Protein AF-A0AAN9TGF4-F1 (afdb_monomer_lite)

Sequence (269 aa):
MNACNSRTVMIACISPSDRDFMETLNTLMYANRARNIQNKVIVNQDKSSRTILMLRQEIQQLQMQLLEYKQVKLINKMKEEANKHHEQELKRNREIAQLRKESRRAENLIRSLETKNRVKDVVLKRKQEEVSALRKAARTSKMSSKAAGRPTELVKSVTALGASPKVAKQKWQLLEKNISDNTFNRQSIVSLERELVSSSGVVNSNVNSISTQLPILESQITEIKLNYDGTLLYAATGDKVKIIDLRNDNTVKIWRLSNRVDCVFNENS

Radius of gyration: 55.45 Å; chains: 1; bounding box: 102×52×177 Å

Structure (mmCIF, N/CA/C/O backbone):
data_AF-A0AAN9TGF4-F1
#
_entry.id   AF-A0AAN9TGF4-F1
#
loop_
_atom_site.group_PDB
_atom_site.id
_atom_site.type_symbol
_atom_site.label_atom_id
_atom_site.label_alt_id
_atom_site.label_comp_id
_atom_site.label_asym_id
_atom_site.label_entity_id
_atom_site.label_seq_id
_atom_site.pdbx_PDB_ins_code
_atom_site.Cartn_x
_atom_site.Cartn_y
_atom_site.Cartn_z
_atom_site.occupancy
_atom_site.B_iso_or_equiv
_atom_site.auth_seq_id
_atom_site.auth_comp_id
_atom_site.auth_asym_id
_atom_site.auth_atom_id
_atom_site.pdbx_PDB_model_num
ATOM 1 N N . MET A 1 1 ? 23.031 -10.946 -51.027 1.00 43.94 1 MET A N 1
ATOM 2 C CA . MET A 1 1 ? 24.273 -10.151 -50.918 1.00 43.94 1 MET A CA 1
ATOM 3 C C . MET A 1 1 ? 23.880 -8.758 -50.454 1.00 43.94 1 MET A C 1
ATOM 5 O O . MET A 1 1 ? 23.128 -8.098 -51.156 1.00 43.94 1 MET A O 1
ATOM 9 N N . ASN A 1 2 ? 24.266 -8.361 -49.241 1.00 52.16 2 ASN A N 1
ATOM 10 C CA . ASN A 1 2 ? 23.876 -7.069 -48.670 1.00 52.16 2 ASN A CA 1
ATOM 11 C C . ASN A 1 2 ? 24.694 -5.960 -49.348 1.00 52.16 2 ASN A C 1
ATOM 13 O O . ASN A 1 2 ? 25.905 -5.899 -49.155 1.00 52.16 2 ASN A O 1
ATOM 17 N N . ALA A 1 3 ? 24.052 -5.121 -50.163 1.00 59.59 3 ALA A N 1
ATOM 18 C CA . ALA A 1 3 ? 24.693 -3.942 -50.741 1.00 59.59 3 ALA A CA 1
ATOM 19 C C . ALA A 1 3 ? 25.130 -2.982 -49.618 1.00 59.59 3 ALA A C 1
ATOM 21 O O . ALA A 1 3 ? 24.390 -2.761 -48.657 1.00 59.59 3 ALA A O 1
ATOM 22 N N . CYS A 1 4 ? 26.344 -2.442 -49.721 1.00 74.12 4 CYS A N 1
ATOM 23 C CA . CYS A 1 4 ? 26.916 -1.534 -48.729 1.00 74.12 4 CYS A CA 1
ATOM 24 C C . CYS A 1 4 ? 26.177 -0.182 -48.742 1.00 74.12 4 CYS A C 1
ATOM 26 O O . CYS A 1 4 ? 25.820 0.326 -49.806 1.00 74.12 4 CYS A O 1
ATOM 28 N N . ASN A 1 5 ? 25.954 0.412 -47.564 1.00 86.12 5 ASN A N 1
ATOM 29 C CA . ASN A 1 5 ? 25.352 1.739 -47.439 1.00 86.12 5 ASN A CA 1
ATOM 30 C C . ASN A 1 5 ? 26.397 2.831 -47.716 1.00 86.12 5 ASN A C 1
ATOM 32 O O . ASN A 1 5 ? 26.921 3.460 -46.795 1.00 86.12 5 ASN A O 1
ATOM 36 N N . SER A 1 6 ? 26.739 3.017 -48.988 1.00 86.38 6 SER A N 1
ATOM 37 C CA . SER A 1 6 ? 27.750 3.982 -49.411 1.00 86.38 6 SER A CA 1
ATOM 38 C C . SER A 1 6 ? 27.420 4.605 -50.765 1.00 86.38 6 SER A C 1
ATOM 40 O O . SER A 1 6 ? 26.826 3.983 -51.648 1.00 86.38 6 SER A O 1
ATOM 42 N N . ARG A 1 7 ? 27.822 5.870 -50.931 1.00 89.50 7 ARG A N 1
ATOM 43 C CA . ARG A 1 7 ? 27.873 6.526 -52.241 1.00 89.50 7 ARG A CA 1
ATOM 44 C C . ARG A 1 7 ? 29.206 6.159 -52.882 1.00 89.50 7 ARG A C 1
ATOM 46 O O . ARG A 1 7 ? 30.252 6.479 -52.325 1.00 89.50 7 ARG A O 1
ATOM 53 N N . THR A 1 8 ? 29.166 5.471 -54.017 1.00 91.06 8 THR A N 1
ATOM 54 C CA . THR A 1 8 ? 30.366 4.969 -54.697 1.00 91.06 8 THR A CA 1
ATOM 55 C C . THR A 1 8 ? 30.550 5.683 -56.026 1.00 91.06 8 THR A C 1
ATOM 57 O O . THR A 1 8 ? 29.602 5.824 -56.793 1.00 91.06 8 THR A O 1
ATOM 60 N N . VAL A 1 9 ? 31.781 6.110 -56.295 1.00 93.62 9 VAL A N 1
ATOM 61 C CA . VAL A 1 9 ? 32.216 6.630 -57.592 1.00 93.62 9 VAL A CA 1
ATOM 62 C C . VAL A 1 9 ? 33.369 5.754 -58.057 1.00 93.62 9 VAL A C 1
ATOM 64 O O . VAL A 1 9 ? 34.296 5.499 -57.291 1.00 93.62 9 VAL A O 1
ATOM 67 N N . MET A 1 10 ? 33.300 5.280 -59.298 1.00 93.62 10 MET A N 1
ATOM 68 C CA . MET A 1 10 ? 34.388 4.556 -59.946 1.00 93.62 10 MET A CA 1
ATOM 69 C C . MET A 1 10 ? 34.967 5.441 -61.045 1.00 93.62 10 MET A C 1
ATOM 71 O O . MET A 1 10 ? 34.228 5.930 -61.898 1.00 93.62 10 MET A O 1
ATOM 75 N N . ILE A 1 11 ? 36.285 5.626 -61.029 1.00 94.56 11 ILE A N 1
ATOM 76 C CA . ILE A 1 11 ? 37.019 6.343 -62.070 1.00 94.56 11 ILE A CA 1
ATOM 77 C C . ILE A 1 11 ? 37.834 5.306 -62.836 1.00 94.56 11 ILE A C 1
ATOM 79 O O . ILE A 1 11 ? 38.624 4.575 -62.243 1.00 94.56 11 ILE A O 1
ATOM 83 N N . ALA A 1 12 ? 37.603 5.221 -64.142 1.00 95.25 12 ALA A N 1
ATOM 84 C CA . ALA A 1 12 ? 38.372 4.372 -65.038 1.00 95.25 12 ALA A CA 1
ATOM 85 C C . ALA A 1 12 ? 39.415 5.231 -65.757 1.00 95.25 12 ALA A C 1
ATOM 87 O O . ALA A 1 12 ? 39.056 6.159 -66.481 1.00 95.25 12 ALA A O 1
ATOM 88 N N . CYS A 1 13 ? 40.691 4.923 -65.553 1.00 94.75 13 CYS A N 1
ATOM 89 C CA . CYS A 1 13 ? 41.795 5.558 -66.266 1.00 94.75 13 CYS A CA 1
ATOM 90 C C . CYS A 1 13 ? 42.165 4.690 -67.470 1.00 94.75 13 CYS A C 1
ATOM 92 O O . CYS A 1 13 ? 42.329 3.482 -67.316 1.00 94.75 13 CYS A O 1
ATOM 94 N N . ILE A 1 14 ? 42.285 5.293 -68.652 1.00 96.50 14 ILE A N 1
ATOM 95 C CA . ILE A 1 14 ? 42.581 4.589 -69.906 1.00 96.50 14 ILE A CA 1
ATOM 96 C C . ILE A 1 14 ? 43.663 5.325 -70.699 1.00 96.50 14 ILE A C 1
ATOM 98 O O . ILE A 1 14 ? 43.807 6.542 -70.571 1.00 96.50 14 ILE A O 1
ATOM 102 N N . SER A 1 15 ? 44.408 4.582 -71.517 1.00 95.31 15 SER A N 1
ATOM 103 C CA . SER A 1 15 ? 45.416 5.121 -72.435 1.00 95.31 15 SER A CA 1
ATOM 104 C C . SER A 1 15 ? 44.795 5.329 -73.823 1.00 95.31 15 SER A C 1
ATOM 106 O O . SER A 1 15 ? 44.047 4.465 -74.279 1.00 95.31 15 SER A O 1
ATOM 108 N N . PRO A 1 16 ? 45.086 6.440 -74.523 1.00 93.56 16 PRO A N 1
ATOM 109 C CA . PRO A 1 16 ? 44.614 6.658 -75.890 1.00 93.56 16 PRO A CA 1
ATOM 110 C C . PRO A 1 16 ? 45.461 5.929 -76.952 1.00 93.56 16 PRO A C 1
ATOM 112 O O . PRO A 1 16 ? 45.194 6.083 -78.138 1.00 93.56 16 PRO A O 1
ATOM 115 N N . SER A 1 17 ? 46.504 5.190 -76.557 1.00 96.25 17 SER A N 1
ATOM 116 C CA . SER A 1 17 ? 47.439 4.546 -77.487 1.00 96.25 17 SER A CA 1
ATOM 117 C C . SER A 1 17 ? 46.903 3.219 -78.024 1.00 96.25 17 SER A C 1
ATOM 119 O O . SER A 1 17 ? 46.438 2.376 -77.259 1.00 96.25 17 SER A O 1
ATOM 121 N N . ASP A 1 18 ? 47.102 2.958 -79.317 1.00 95.12 18 ASP A N 1
ATOM 122 C CA . ASP A 1 18 ? 46.654 1.711 -79.963 1.00 95.12 18 ASP A CA 1
ATOM 123 C C . ASP A 1 18 ? 47.313 0.447 -79.389 1.00 95.12 18 ASP A C 1
ATOM 125 O O . ASP A 1 18 ? 46.738 -0.640 -79.422 1.00 95.12 18 ASP A O 1
ATOM 129 N N . ARG A 1 19 ? 48.518 0.582 -78.822 1.00 95.44 19 ARG A N 1
ATOM 130 C CA . ARG A 1 19 ? 49.233 -0.528 -78.172 1.00 95.44 19 ARG A CA 1
ATOM 131 C C . ARG A 1 19 ? 48.489 -1.063 -76.944 1.00 95.44 19 ARG A C 1
ATOM 133 O O . ARG A 1 19 ? 48.569 -2.257 -76.674 1.00 95.44 19 ARG A O 1
ATOM 140 N N . ASP A 1 20 ? 47.719 -0.205 -76.273 1.00 94.69 20 ASP A N 1
ATOM 141 C CA . ASP A 1 20 ? 46.999 -0.514 -75.031 1.00 94.69 20 ASP A CA 1
ATOM 142 C C . ASP A 1 20 ? 45.510 -0.811 -75.291 1.00 94.69 20 ASP A C 1
ATOM 144 O O . ASP A 1 20 ? 44.685 -0.821 -74.370 1.00 94.69 20 ASP A O 1
ATOM 148 N N . PHE A 1 21 ? 45.137 -1.037 -76.557 1.00 95.25 21 PHE A N 1
ATOM 149 C CA . PHE A 1 21 ? 43.748 -1.193 -76.990 1.00 95.25 21 PHE A CA 1
ATOM 150 C C . PHE A 1 21 ? 43.004 -2.290 -76.218 1.00 95.25 21 PHE A C 1
ATOM 152 O O . PHE A 1 21 ? 41.890 -2.076 -75.736 1.00 95.25 21 PHE A O 1
ATOM 159 N N . MET A 1 22 ? 43.625 -3.462 -76.055 1.00 95.88 22 MET A N 1
ATOM 160 C CA . MET A 1 22 ? 42.991 -4.603 -75.388 1.00 95.88 22 MET A CA 1
ATOM 161 C C . MET A 1 22 ? 42.757 -4.342 -73.889 1.00 95.88 22 MET A C 1
ATOM 163 O O . MET A 1 22 ? 41.690 -4.670 -73.366 1.00 95.88 22 MET A O 1
ATOM 167 N N . GLU A 1 23 ? 43.707 -3.713 -73.193 1.00 95.50 23 GLU A N 1
ATOM 168 C CA . GLU A 1 23 ? 43.565 -3.366 -71.771 1.00 95.50 23 GLU A CA 1
ATOM 169 C C . GLU A 1 23 ? 42.531 -2.257 -71.554 1.00 95.50 23 GLU A C 1
ATOM 171 O O . GLU A 1 23 ? 41.697 -2.335 -70.643 1.00 95.50 23 GLU A O 1
ATOM 176 N N . THR A 1 24 ? 42.528 -1.262 -72.441 1.00 97.06 24 THR A N 1
ATOM 177 C CA . THR A 1 24 ? 41.538 -0.182 -72.457 1.00 97.06 24 THR A CA 1
ATOM 178 C C . THR A 1 24 ? 40.128 -0.739 -72.657 1.00 97.06 24 THR A C 1
ATOM 180 O O . THR A 1 24 ? 39.214 -0.389 -71.905 1.00 97.06 24 THR A O 1
ATOM 183 N N . LEU A 1 25 ? 39.945 -1.678 -73.593 1.00 96.38 25 LEU A N 1
ATOM 184 C CA . LEU A 1 25 ? 38.666 -2.352 -73.821 1.00 96.38 25 LEU A CA 1
ATOM 185 C C . LEU A 1 25 ? 38.198 -3.121 -72.578 1.00 96.38 25 LEU A C 1
ATOM 187 O O . LEU A 1 25 ? 37.049 -2.980 -72.157 1.00 96.38 25 LEU A O 1
ATOM 191 N N . ASN A 1 26 ? 39.087 -3.893 -71.952 1.00 96.88 26 ASN A N 1
ATOM 192 C CA . ASN A 1 26 ? 38.764 -4.645 -70.739 1.00 96.88 26 ASN A CA 1
ATOM 193 C C . ASN A 1 26 ? 38.365 -3.720 -69.575 1.00 96.88 26 ASN A C 1
ATOM 195 O O . ASN A 1 26 ? 37.378 -3.985 -68.881 1.00 96.88 26 ASN A O 1
ATOM 199 N N . THR A 1 27 ? 39.073 -2.600 -69.408 1.00 97.25 27 THR A N 1
ATOM 200 C CA . THR A 1 27 ? 38.781 -1.582 -68.386 1.00 97.25 27 THR A CA 1
ATOM 201 C C . THR A 1 27 ? 37.413 -0.934 -68.612 1.00 97.25 27 THR A C 1
ATOM 203 O O . THR A 1 27 ? 36.624 -0.804 -67.671 1.00 97.25 27 THR A O 1
ATOM 206 N N . LEU A 1 28 ? 37.074 -0.595 -69.860 1.00 96.12 28 LEU A N 1
ATOM 207 C CA . LEU A 1 28 ? 35.763 -0.045 -70.220 1.00 96.12 28 LEU A CA 1
ATOM 208 C C . LEU A 1 28 ? 34.632 -1.059 -70.021 1.00 96.12 28 LEU A C 1
ATOM 210 O O . LEU A 1 28 ? 33.571 -0.707 -69.502 1.00 96.12 28 LEU A O 1
ATOM 214 N N . MET A 1 29 ? 34.858 -2.327 -70.373 1.00 96.06 29 MET A N 1
ATOM 215 C CA . MET A 1 29 ? 33.890 -3.402 -70.143 1.00 96.06 29 MET A CA 1
ATOM 216 C C . MET A 1 29 ? 33.612 -3.600 -68.653 1.00 96.06 29 MET A C 1
ATOM 218 O O . MET A 1 29 ? 32.457 -3.771 -68.254 1.00 96.06 29 MET A O 1
ATOM 222 N N . TYR A 1 30 ? 34.647 -3.527 -67.815 1.00 96.38 30 TYR A N 1
ATOM 223 C CA . TYR A 1 30 ? 34.489 -3.577 -66.367 1.00 96.38 30 TYR A CA 1
ATOM 224 C C . TYR A 1 30 ? 33.747 -2.345 -65.830 1.00 96.38 30 TYR A C 1
ATOM 226 O O . TYR A 1 30 ? 32.782 -2.500 -65.082 1.00 96.38 30 TYR A O 1
ATOM 234 N N . ALA A 1 31 ? 34.105 -1.136 -66.272 1.00 97.00 31 ALA A N 1
ATOM 235 C CA . ALA A 1 31 ? 33.404 0.093 -65.895 1.00 97.00 31 ALA A CA 1
ATOM 236 C C . ALA A 1 31 ? 31.914 0.060 -66.283 1.00 97.00 31 ALA A C 1
ATOM 238 O O . ALA A 1 31 ? 31.056 0.508 -65.521 1.00 97.00 31 ALA A O 1
ATOM 239 N N . ASN A 1 32 ? 31.585 -0.521 -67.439 1.00 95.12 32 ASN A N 1
ATOM 240 C CA . ASN A 1 32 ? 30.205 -0.680 -67.890 1.00 95.12 32 ASN A CA 1
ATOM 241 C C . ASN A 1 32 ? 29.418 -1.665 -67.007 1.00 95.12 32 ASN A C 1
ATOM 243 O O . ASN A 1 32 ? 28.275 -1.402 -66.643 1.00 95.12 32 ASN A O 1
ATOM 247 N N . ARG A 1 33 ? 30.043 -2.771 -66.580 1.00 95.00 33 ARG A N 1
ATOM 248 C CA . ARG A 1 33 ? 29.440 -3.685 -65.593 1.00 95.00 33 ARG A CA 1
ATOM 249 C C . ARG A 1 33 ? 29.250 -3.002 -64.238 1.00 95.00 33 ARG A C 1
ATOM 251 O O . ARG A 1 33 ? 28.181 -3.122 -63.647 1.00 95.00 33 ARG A O 1
ATOM 258 N N . ALA A 1 34 ? 30.254 -2.258 -63.777 1.00 93.50 34 ALA A N 1
ATOM 259 C CA . ALA A 1 34 ? 30.223 -1.551 -62.500 1.00 93.50 34 ALA A CA 1
ATOM 260 C C . ALA A 1 34 ? 29.154 -0.446 -62.456 1.00 93.50 34 ALA A C 1
ATOM 262 O O . ALA A 1 34 ? 28.535 -0.243 -61.416 1.00 93.50 34 ALA A O 1
ATOM 263 N N . ARG A 1 35 ? 28.863 0.211 -63.590 1.00 91.75 35 ARG A N 1
ATOM 264 C CA . ARG A 1 35 ? 27.761 1.184 -63.723 1.00 91.75 35 ARG A CA 1
ATOM 265 C C . ARG A 1 35 ? 26.397 0.595 -63.363 1.00 91.75 35 ARG A C 1
ATOM 267 O O . ARG A 1 35 ? 25.538 1.312 -62.860 1.00 91.75 35 ARG A O 1
ATOM 274 N N . ASN A 1 36 ? 26.199 -0.697 -63.613 1.00 91.44 36 ASN A N 1
ATOM 275 C CA . ASN A 1 36 ? 24.933 -1.375 -63.343 1.00 91.44 36 ASN A CA 1
ATOM 276 C C . ASN A 1 36 ? 24.795 -1.823 -61.878 1.00 91.44 36 ASN A C 1
ATOM 278 O O . ASN A 1 36 ? 23.753 -2.357 -61.498 1.00 91.44 36 ASN A O 1
ATOM 282 N N . ILE A 1 37 ? 25.816 -1.610 -61.041 1.00 91.38 37 ILE A N 1
ATOM 283 C CA . ILE A 1 37 ? 25.751 -1.914 -59.611 1.00 91.38 37 ILE A CA 1
ATOM 284 C C . ILE A 1 37 ? 24.948 -0.812 -58.909 1.00 91.38 37 ILE A C 1
ATOM 286 O O . ILE A 1 37 ? 25.368 0.341 -58.841 1.00 91.38 37 ILE A O 1
ATOM 290 N N . GLN A 1 38 ? 23.788 -1.175 -58.359 1.00 87.88 38 GLN A N 1
ATOM 291 C CA . GLN A 1 38 ? 22.911 -0.256 -57.633 1.00 87.88 38 GLN A CA 1
ATOM 292 C C . GLN A 1 38 ? 23.108 -0.390 -56.118 1.00 87.88 38 GLN A C 1
ATOM 294 O O . GLN A 1 38 ? 22.725 -1.394 -55.516 1.00 87.88 38 GLN A O 1
ATOM 299 N N . ASN A 1 39 ? 23.660 0.649 -55.486 1.00 88.00 39 ASN A N 1
ATOM 300 C CA . ASN A 1 39 ? 23.733 0.745 -54.027 1.00 88.00 39 ASN A CA 1
ATOM 301 C C . ASN A 1 39 ? 22.500 1.464 -53.470 1.00 88.00 39 ASN A C 1
ATOM 303 O O . ASN A 1 39 ? 22.148 2.560 -53.909 1.00 88.00 39 ASN A O 1
ATOM 307 N N . LYS A 1 40 ? 21.866 0.880 -52.447 1.00 86.56 40 LYS A N 1
ATOM 308 C CA . LYS A 1 40 ? 20.784 1.530 -51.699 1.00 86.56 40 LYS A CA 1
ATOM 309 C C . LYS A 1 40 ? 21.373 2.343 -50.548 1.00 86.56 40 LYS A C 1
ATOM 311 O O . LYS A 1 40 ? 21.664 1.796 -49.487 1.00 86.56 40 LYS A O 1
ATOM 316 N N . VAL A 1 41 ? 21.524 3.649 -50.757 1.00 82.69 41 VAL A N 1
ATOM 317 C CA . VAL A 1 41 ? 22.020 4.561 -49.719 1.00 82.69 41 VAL A CA 1
ATOM 318 C C . VAL A 1 41 ? 20.883 4.938 -48.772 1.00 82.69 41 VAL A C 1
ATOM 320 O O . VAL A 1 41 ? 19.848 5.448 -49.193 1.00 82.69 41 VAL A O 1
ATOM 323 N N . ILE A 1 42 ? 21.082 4.692 -47.484 1.00 84.06 42 ILE A N 1
ATOM 324 C CA . ILE A 1 42 ? 20.171 5.035 -46.392 1.00 84.06 42 ILE A CA 1
ATOM 325 C C . ILE A 1 42 ? 20.895 6.056 -45.509 1.00 84.06 42 ILE A C 1
ATOM 327 O O . ILE A 1 42 ? 22.087 5.921 -45.244 1.00 84.06 42 ILE A O 1
ATOM 331 N N . VAL A 1 43 ? 20.205 7.095 -45.037 1.00 82.19 43 VAL A N 1
ATOM 332 C CA . VAL A 1 43 ? 20.800 8.020 -44.060 1.00 82.19 43 VAL A CA 1
ATOM 333 C C . VAL A 1 43 ? 21.171 7.222 -42.811 1.00 82.19 43 VAL A C 1
ATOM 335 O O . VAL A 1 43 ? 20.310 6.564 -42.225 1.00 82.19 43 VAL A O 1
ATOM 338 N N . ASN A 1 44 ? 22.446 7.266 -42.416 1.00 78.06 44 ASN A N 1
ATOM 339 C CA . ASN A 1 44 ? 22.911 6.639 -41.184 1.00 78.06 44 ASN A CA 1
ATOM 340 C C . ASN A 1 44 ? 22.291 7.388 -40.004 1.00 78.06 44 ASN A C 1
ATOM 342 O O . ASN A 1 44 ? 22.808 8.404 -39.556 1.00 78.06 44 ASN A O 1
ATOM 346 N N . GLN A 1 45 ? 21.138 6.915 -39.542 1.00 70.38 45 GLN A N 1
ATOM 347 C CA . GLN A 1 45 ? 20.618 7.320 -38.250 1.00 70.38 45 GLN A CA 1
ATOM 348 C C . GLN A 1 45 ? 21.413 6.576 -37.187 1.00 70.38 45 GLN A C 1
ATOM 350 O O . GLN A 1 45 ? 21.487 5.342 -37.207 1.00 70.38 45 GLN A O 1
ATOM 355 N N . ASP A 1 46 ? 21.995 7.326 -36.259 1.00 78.88 46 ASP A N 1
ATOM 356 C CA . ASP A 1 46 ? 22.695 6.755 -35.123 1.00 78.88 46 ASP A CA 1
ATOM 357 C C . ASP A 1 46 ? 21.737 5.855 -34.342 1.00 78.88 46 ASP A C 1
ATOM 359 O O . ASP A 1 46 ? 20.750 6.305 -33.748 1.00 78.88 46 ASP A O 1
ATOM 363 N N . LYS A 1 47 ? 22.020 4.549 -34.349 1.00 73.38 47 LYS A N 1
ATOM 364 C CA . LYS A 1 47 ? 21.244 3.560 -33.589 1.00 73.38 47 LYS A CA 1
ATOM 365 C C . LYS A 1 47 ? 21.177 3.951 -32.111 1.00 73.38 47 LYS A C 1
ATOM 367 O O . LYS A 1 47 ? 20.138 3.770 -31.487 1.00 73.38 47 LYS A O 1
ATOM 372 N N . SER A 1 48 ? 22.251 4.547 -31.590 1.00 77.31 48 SER A N 1
ATOM 373 C CA . SER A 1 48 ? 22.316 5.118 -30.244 1.00 77.31 48 SER A CA 1
ATOM 374 C C . SER A 1 48 ? 21.249 6.190 -30.027 1.00 77.31 48 SER A C 1
ATOM 376 O O . SER A 1 48 ? 20.491 6.084 -29.070 1.00 77.31 48 SER A O 1
ATOM 378 N N . SER A 1 49 ? 21.110 7.163 -30.929 1.00 83.62 49 SER A N 1
ATOM 379 C CA . SER A 1 49 ? 20.114 8.238 -30.818 1.00 83.62 49 SER A CA 1
ATOM 380 C C . SER A 1 49 ? 18.679 7.709 -30.791 1.00 83.62 49 SER A C 1
ATOM 382 O O . SER A 1 49 ? 17.875 8.142 -29.964 1.00 83.62 49 SER A O 1
ATOM 384 N N . ARG A 1 50 ? 18.356 6.715 -31.629 1.00 85.81 50 ARG A N 1
ATOM 385 C CA . ARG A 1 50 ? 17.029 6.077 -31.615 1.00 85.81 50 ARG A CA 1
ATOM 386 C C . ARG A 1 50 ? 16.769 5.327 -30.307 1.00 85.81 50 ARG A C 1
ATOM 388 O O . ARG A 1 50 ? 15.696 5.477 -29.728 1.00 85.81 50 ARG A O 1
ATOM 395 N N . THR A 1 51 ? 17.740 4.549 -29.831 1.00 90.50 51 THR A N 1
ATOM 396 C CA . THR A 1 51 ? 17.628 3.821 -28.560 1.00 90.50 51 THR A CA 1
ATOM 397 C C . THR A 1 51 ? 17.480 4.780 -27.379 1.00 90.50 51 THR A C 1
ATOM 399 O O . THR A 1 51 ? 16.626 4.565 -26.526 1.00 90.50 51 THR A O 1
ATOM 402 N N . ILE A 1 52 ? 18.238 5.880 -27.356 1.00 91.94 52 ILE A N 1
ATOM 403 C CA . ILE A 1 52 ? 18.138 6.914 -26.315 1.00 91.94 52 ILE A CA 1
ATOM 404 C C . ILE A 1 52 ? 16.729 7.515 -26.274 1.00 91.94 52 ILE A C 1
ATOM 406 O O . ILE A 1 52 ? 16.187 7.711 -25.188 1.00 91.94 52 ILE A O 1
ATOM 410 N N . LEU A 1 53 ? 16.114 7.790 -27.428 1.00 93.50 53 LEU A N 1
ATOM 411 C CA . LEU A 1 53 ? 14.744 8.309 -27.477 1.00 93.50 53 LEU A CA 1
ATOM 412 C C . LEU A 1 53 ? 13.721 7.307 -26.932 1.00 93.50 53 LEU A C 1
ATOM 414 O O . LEU A 1 53 ? 12.869 7.704 -26.140 1.00 93.50 53 LEU A O 1
ATOM 418 N N . MET A 1 54 ? 13.827 6.025 -27.299 1.00 94.44 54 MET A N 1
ATOM 419 C CA . MET A 1 54 ? 12.931 4.990 -26.765 1.00 94.44 54 MET A CA 1
ATOM 420 C C . MET A 1 54 ? 13.068 4.857 -25.247 1.00 94.44 54 MET A C 1
ATOM 422 O O . MET A 1 54 ? 12.069 4.888 -24.537 1.00 94.44 54 MET A O 1
ATOM 426 N N . LEU A 1 55 ? 14.303 4.803 -24.742 1.00 96.69 55 LEU A N 1
ATOM 427 C CA . LEU A 1 55 ? 14.561 4.708 -23.305 1.00 96.69 55 LEU A CA 1
ATOM 428 C C . LEU A 1 55 ? 14.029 5.931 -22.548 1.00 96.69 55 LEU A C 1
ATOM 430 O O . LEU A 1 55 ? 13.463 5.793 -21.469 1.00 96.69 55 LEU A O 1
ATOM 434 N N . ARG A 1 56 ? 14.158 7.140 -23.110 1.00 96.62 56 ARG A N 1
ATOM 435 C CA . ARG A 1 56 ? 13.581 8.353 -22.507 1.00 96.62 56 ARG A CA 1
ATOM 436 C C . ARG A 1 56 ? 12.054 8.292 -22.434 1.00 96.62 56 ARG A C 1
ATOM 438 O O . ARG A 1 56 ? 11.493 8.690 -21.416 1.00 96.62 56 ARG A O 1
ATOM 445 N N . GLN A 1 57 ? 11.394 7.790 -23.478 1.00 97.56 57 GLN A N 1
ATOM 446 C CA . GLN A 1 57 ? 9.940 7.602 -23.479 1.00 97.56 57 GLN A CA 1
ATOM 447 C C . GLN A 1 57 ? 9.506 6.570 -22.436 1.00 97.56 57 GLN A C 1
ATOM 449 O O . GLN A 1 57 ? 8.557 6.813 -21.695 1.00 97.56 57 GLN A O 1
ATOM 454 N N . GLU A 1 58 ? 10.227 5.456 -22.332 1.00 97.75 58 GLU A N 1
ATOM 455 C CA . GLU A 1 58 ? 9.945 4.412 -21.347 1.00 97.75 58 GLU A CA 1
ATOM 456 C C . GLU A 1 58 ? 10.113 4.931 -19.912 1.00 97.75 58 GLU A C 1
ATOM 458 O O . GLU A 1 58 ? 9.223 4.751 -19.083 1.00 97.75 58 GLU A O 1
ATOM 463 N N . ILE A 1 59 ? 11.189 5.677 -19.631 1.00 98.31 59 ILE A N 1
ATOM 464 C CA . ILE A 1 59 ? 11.388 6.330 -18.327 1.00 98.31 59 ILE A CA 1
ATOM 465 C C . ILE A 1 59 ? 10.212 7.257 -17.999 1.00 98.31 59 ILE A C 1
ATOM 467 O O . ILE A 1 59 ? 9.700 7.219 -16.881 1.00 98.31 59 ILE A O 1
ATOM 471 N N . GLN A 1 60 ? 9.760 8.069 -18.957 1.00 98.00 60 GLN A N 1
ATOM 472 C CA . GLN A 1 60 ? 8.640 8.986 -18.742 1.00 98.00 60 GLN A CA 1
ATOM 473 C C . GLN A 1 60 ? 7.332 8.236 -18.444 1.00 98.00 60 GLN A C 1
ATOM 475 O O . GLN A 1 60 ? 6.594 8.614 -17.531 1.00 98.00 60 GLN A O 1
ATOM 480 N N . GLN A 1 61 ? 7.053 7.153 -19.174 1.00 98.12 61 GLN A N 1
ATOM 481 C CA . GLN A 1 61 ? 5.874 6.315 -18.943 1.00 98.12 61 GLN A CA 1
ATOM 482 C C . GLN A 1 61 ? 5.913 5.656 -17.561 1.00 98.12 61 GLN A C 1
ATOM 484 O O . GLN A 1 61 ? 4.931 5.723 -16.819 1.00 98.12 61 GLN A O 1
ATOM 489 N N . LEU A 1 62 ? 7.056 5.084 -17.180 1.00 98.19 62 LEU A N 1
ATOM 490 C CA . LEU A 1 62 ? 7.242 4.462 -15.869 1.00 98.19 62 LEU A CA 1
ATOM 491 C C . LEU A 1 62 ? 7.107 5.479 -14.730 1.00 98.19 62 LEU A C 1
ATOM 493 O O . LEU A 1 62 ? 6.489 5.187 -13.706 1.00 98.19 62 LEU A O 1
ATOM 497 N N . GLN A 1 63 ? 7.633 6.693 -14.903 1.00 97.81 63 GLN A N 1
ATOM 498 C CA . GLN A 1 63 ? 7.471 7.772 -13.927 1.00 97.81 63 GLN A CA 1
ATOM 499 C C . GLN A 1 63 ? 5.998 8.148 -13.731 1.00 97.81 63 GLN A C 1
ATOM 501 O O . GLN A 1 63 ? 5.560 8.312 -12.592 1.00 97.81 63 GLN A O 1
ATOM 506 N N . MET A 1 64 ? 5.222 8.233 -14.814 1.00 97.88 64 MET A N 1
ATOM 507 C CA . MET A 1 64 ? 3.790 8.531 -14.748 1.00 97.88 64 MET A CA 1
ATOM 508 C C . MET A 1 64 ? 3.007 7.424 -14.028 1.00 97.88 64 MET A C 1
ATOM 510 O O . MET A 1 64 ? 2.246 7.716 -13.107 1.00 97.88 64 MET A O 1
ATOM 514 N N . GLN A 1 65 ? 3.259 6.156 -14.367 1.00 97.25 65 GLN A N 1
ATOM 515 C CA . GLN A 1 65 ? 2.633 5.012 -13.692 1.00 97.25 65 GLN A CA 1
ATOM 516 C C . GLN A 1 65 ? 2.973 4.967 -12.196 1.00 97.25 65 GLN A C 1
ATOM 518 O O . GLN A 1 65 ? 2.113 4.685 -11.362 1.00 97.25 65 GLN A O 1
ATOM 523 N N . LEU A 1 66 ? 4.219 5.281 -11.827 1.00 97.88 66 LEU A N 1
ATOM 524 C CA . LEU A 1 66 ? 4.627 5.348 -10.424 1.00 97.88 66 LEU A CA 1
ATOM 525 C C . LEU A 1 66 ? 3.909 6.462 -9.659 1.00 97.88 66 LEU A C 1
ATOM 527 O O . LEU A 1 66 ? 3.584 6.271 -8.485 1.00 97.88 66 LEU A O 1
ATOM 531 N N . LEU A 1 67 ? 3.683 7.618 -10.285 1.00 97.38 67 LEU A N 1
ATOM 532 C CA . LEU A 1 67 ? 2.929 8.714 -9.675 1.00 97.38 67 LEU A CA 1
ATOM 533 C C . LEU A 1 67 ? 1.471 8.313 -9.439 1.00 97.38 67 LEU A C 1
ATOM 535 O O . LEU A 1 67 ? 0.982 8.455 -8.318 1.00 97.38 67 LEU A O 1
ATOM 539 N N . GLU A 1 68 ? 0.818 7.740 -10.448 1.00 96.69 68 GLU A N 1
ATOM 540 C CA . GLU A 1 68 ? -0.557 7.248 -10.346 1.00 96.69 68 GLU A CA 1
ATOM 541 C C . GLU A 1 68 ? -0.687 6.170 -9.262 1.00 96.69 68 GLU A C 1
ATOM 543 O O . GLU A 1 68 ? -1.521 6.277 -8.361 1.00 96.69 68 GLU A O 1
ATOM 548 N N . TYR A 1 69 ? 0.207 5.176 -9.262 1.00 96.31 69 TYR A N 1
ATOM 549 C CA . TYR A 1 69 ? 0.222 4.128 -8.243 1.00 96.31 69 TYR A CA 1
ATOM 550 C C . TYR A 1 69 ? 0.395 4.698 -6.830 1.00 96.31 69 TYR A C 1
ATOM 552 O O . TYR A 1 69 ? -0.311 4.291 -5.903 1.00 96.31 69 TYR A O 1
ATOM 560 N N . LYS A 1 70 ? 1.310 5.660 -6.640 1.00 96.69 70 LYS A N 1
ATOM 561 C CA . LYS A 1 70 ? 1.502 6.330 -5.343 1.00 96.69 70 LYS A CA 1
ATOM 562 C C . LYS A 1 70 ? 0.241 7.075 -4.906 1.00 96.69 70 LYS A C 1
ATOM 564 O O . LYS A 1 70 ? -0.127 6.979 -3.735 1.00 96.69 70 LYS A O 1
ATOM 569 N N . GLN A 1 71 ? -0.428 7.768 -5.825 1.00 96.12 71 GLN A N 1
ATOM 570 C CA . GLN A 1 71 ? -1.664 8.497 -5.546 1.00 96.12 71 GLN A CA 1
ATOM 571 C C . GLN A 1 71 ? -2.802 7.547 -5.14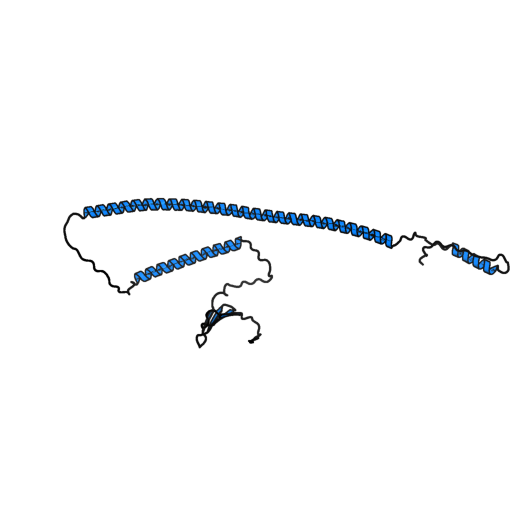8 1.00 96.12 71 GLN A C 1
ATOM 573 O O . GLN A 1 71 ? -3.408 7.725 -4.092 1.00 96.12 71 GLN A O 1
ATOM 578 N N . VAL A 1 72 ? -3.044 6.493 -5.932 1.00 96.44 72 VAL A N 1
ATOM 579 C CA . VAL A 1 72 ? -4.071 5.479 -5.639 1.00 96.44 72 VAL A CA 1
ATOM 580 C C . VAL A 1 72 ? -3.794 4.790 -4.304 1.00 96.44 72 VAL A C 1
ATOM 582 O O . VAL A 1 72 ? -4.696 4.624 -3.481 1.00 96.44 72 VAL A O 1
ATOM 585 N N . LYS A 1 73 ? -2.532 4.436 -4.036 1.00 96.75 73 LYS A N 1
ATOM 586 C CA . LYS A 1 73 ? -2.127 3.821 -2.768 1.00 96.75 73 LYS A CA 1
ATOM 587 C C . LYS A 1 73 ? -2.399 4.735 -1.573 1.00 96.75 73 LYS A C 1
ATOM 589 O O . LYS A 1 73 ? -2.834 4.242 -0.535 1.00 96.75 73 LYS A O 1
ATOM 594 N N . LEU A 1 74 ? -2.159 6.041 -1.704 1.00 96.75 74 LEU A N 1
ATOM 595 C CA . LEU A 1 74 ? -2.460 7.010 -0.651 1.00 96.75 74 LEU A CA 1
ATOM 596 C C . LEU A 1 74 ? -3.970 7.117 -0.402 1.00 96.75 74 LEU A C 1
ATOM 598 O O . LEU A 1 74 ? -4.399 7.016 0.744 1.00 96.75 74 LEU A O 1
ATOM 602 N N . ILE A 1 75 ? -4.772 7.242 -1.462 1.00 96.25 75 ILE A N 1
ATOM 603 C CA . ILE A 1 75 ? -6.238 7.321 -1.360 1.00 96.25 75 ILE A CA 1
ATOM 604 C C . ILE A 1 75 ? -6.805 6.075 -0.670 1.00 96.25 75 ILE A C 1
ATOM 606 O O . ILE A 1 75 ? -7.636 6.188 0.229 1.00 96.25 75 ILE A O 1
ATOM 610 N N . ASN A 1 76 ? -6.324 4.887 -1.040 1.00 97.12 76 ASN A N 1
ATOM 611 C CA . ASN A 1 76 ? -6.768 3.637 -0.426 1.00 97.12 76 ASN A CA 1
ATOM 612 C C . ASN A 1 76 ? -6.407 3.564 1.061 1.00 97.12 76 ASN A C 1
ATOM 614 O O . ASN A 1 76 ? -7.254 3.170 1.859 1.00 97.12 76 ASN A O 1
ATOM 618 N N . LYS A 1 77 ? -5.200 4.002 1.446 1.00 97.19 77 LYS A N 1
ATOM 619 C CA . LYS A 1 77 ? -4.808 4.090 2.861 1.00 97.19 77 LYS A CA 1
ATOM 620 C C . LYS A 1 77 ? -5.713 5.037 3.644 1.00 97.19 77 LYS A C 1
ATOM 622 O O . LYS A 1 77 ? -6.232 4.646 4.682 1.00 97.19 77 LYS A O 1
ATOM 627 N N . MET A 1 78 ? -5.961 6.237 3.119 1.00 96.62 78 MET A N 1
ATOM 628 C CA . MET A 1 78 ? -6.849 7.207 3.767 1.00 96.62 78 MET A CA 1
ATOM 629 C C . MET A 1 78 ? -8.274 6.662 3.912 1.00 96.62 78 MET A C 1
ATOM 631 O O . MET A 1 78 ? -8.896 6.822 4.958 1.00 96.62 78 MET A O 1
ATOM 635 N N . LYS A 1 79 ? -8.790 5.982 2.882 1.00 96.94 79 LYS A N 1
ATOM 636 C CA . LYS A 1 79 ? -10.114 5.354 2.920 1.00 96.94 79 LYS A CA 1
ATOM 637 C C . LYS A 1 79 ? -10.182 4.231 3.956 1.00 96.94 79 LYS A C 1
ATOM 639 O O . LYS A 1 79 ? -11.172 4.123 4.672 1.00 96.94 79 LYS A O 1
ATOM 644 N N . GLU A 1 80 ? -9.147 3.402 4.048 1.00 97.00 80 GLU A N 1
ATOM 645 C CA . GLU A 1 80 ? -9.078 2.324 5.034 1.00 97.00 80 GLU A CA 1
ATOM 646 C C . GLU A 1 80 ? -9.001 2.869 6.466 1.00 97.00 80 GLU A C 1
ATOM 648 O O . GLU A 1 80 ? -9.718 2.391 7.344 1.00 97.00 80 GLU A O 1
ATOM 653 N N . GLU A 1 81 ? -8.193 3.904 6.700 1.00 96.81 81 GLU A N 1
ATOM 654 C CA . GLU A 1 81 ? -8.109 4.590 7.993 1.00 96.81 81 GLU A CA 1
ATOM 655 C C . GLU A 1 81 ? -9.439 5.251 8.375 1.00 96.81 81 GLU A C 1
ATOM 657 O O . GLU A 1 81 ? -9.907 5.078 9.502 1.00 96.81 81 GLU A O 1
ATOM 662 N N . ALA A 1 82 ? -10.101 5.927 7.432 1.00 96.88 82 ALA A N 1
ATOM 663 C CA . ALA A 1 82 ? -11.419 6.519 7.648 1.00 96.88 82 ALA A CA 1
ATOM 664 C C . ALA A 1 82 ? -12.481 5.457 7.978 1.00 96.88 82 ALA A C 1
ATOM 666 O O . ALA A 1 82 ? -13.267 5.641 8.908 1.00 96.88 82 ALA A O 1
ATOM 667 N N . ASN A 1 83 ? -12.476 4.321 7.273 1.00 96.81 83 ASN A N 1
ATOM 668 C CA . ASN A 1 83 ? -13.387 3.209 7.542 1.00 96.81 83 ASN A CA 1
ATOM 669 C C . ASN A 1 83 ? -13.140 2.593 8.925 1.00 96.81 83 ASN A C 1
ATOM 671 O O . ASN A 1 83 ? -14.093 2.377 9.670 1.00 96.81 83 ASN A O 1
ATOM 675 N N . LYS A 1 84 ? -11.873 2.369 9.302 1.00 97.38 84 LYS A N 1
ATOM 676 C CA . LYS A 1 84 ? -11.507 1.880 10.643 1.00 97.38 84 LYS A CA 1
ATOM 677 C C . LYS A 1 84 ? -11.962 2.848 11.729 1.00 97.38 84 LYS A C 1
ATOM 679 O O . LYS A 1 84 ? -12.530 2.419 12.730 1.00 97.38 84 LYS A O 1
ATOM 684 N N . HIS A 1 85 ? -11.749 4.147 11.534 1.00 97.19 85 HIS A N 1
ATOM 685 C CA . HIS A 1 85 ? -12.203 5.163 12.478 1.00 97.19 85 HIS A CA 1
ATOM 686 C C . HIS A 1 85 ? -13.734 5.177 12.598 1.00 97.19 85 HIS A C 1
ATOM 688 O O . HIS A 1 85 ? -14.271 5.201 13.704 1.00 97.19 85 HIS A O 1
ATOM 694 N N . HIS A 1 86 ? -14.444 5.102 11.471 1.00 97.44 86 HIS A N 1
ATOM 695 C CA . HIS A 1 86 ? -15.903 5.045 11.448 1.00 97.44 86 HIS A CA 1
ATOM 696 C C . HIS A 1 86 ? -16.450 3.804 12.169 1.00 97.44 86 HIS A C 1
ATOM 698 O O . HIS A 1 86 ? -17.375 3.910 12.973 1.00 97.44 86 HIS A O 1
ATOM 704 N N . GLU A 1 87 ? -15.856 2.633 11.938 1.00 97.06 87 GLU A N 1
ATOM 705 C CA . GLU A 1 87 ? -16.243 1.391 12.608 1.00 97.06 87 GLU A CA 1
ATOM 706 C C . GLU A 1 87 ? -15.995 1.452 14.122 1.00 97.06 87 GLU A C 1
ATOM 708 O O . GLU A 1 87 ? -16.852 1.046 14.913 1.00 97.06 87 GLU A O 1
ATOM 713 N N . GLN A 1 88 ? -14.861 2.018 14.542 1.00 97.38 88 GLN A N 1
ATOM 714 C CA . GLN A 1 88 ? -14.567 2.239 15.958 1.00 97.38 88 GLN A CA 1
ATOM 715 C C . GLN A 1 88 ? -15.584 3.179 16.612 1.00 97.38 88 GLN A C 1
ATOM 717 O O . GLN A 1 88 ? -16.074 2.877 17.699 1.00 97.38 88 GLN A O 1
ATOM 722 N N . GLU A 1 89 ? -15.944 4.279 15.949 1.00 97.31 89 GLU A N 1
ATOM 723 C CA . GLU A 1 89 ? -16.971 5.206 16.432 1.00 97.31 89 GLU A CA 1
ATOM 724 C C . GLU A 1 89 ? -18.341 4.534 16.555 1.00 97.31 89 GLU A C 1
ATOM 726 O O . GLU A 1 89 ? -19.026 4.687 17.568 1.00 97.31 89 GLU A O 1
ATOM 731 N N . LEU A 1 90 ? -18.735 3.718 15.575 1.00 97.88 90 LEU A N 1
ATOM 732 C CA . LEU A 1 90 ? -19.969 2.937 15.658 1.00 97.88 90 LEU A CA 1
ATOM 733 C C . LEU A 1 90 ? -19.946 1.953 16.833 1.00 97.88 90 LEU A C 1
ATOM 735 O O . LEU A 1 90 ? -20.947 1.827 17.543 1.00 97.88 90 LEU A O 1
ATOM 739 N N . LYS A 1 91 ? -18.818 1.273 17.070 1.00 97.56 91 LYS A N 1
ATOM 740 C CA . LYS A 1 91 ? -18.660 0.347 18.199 1.00 97.56 91 LYS A CA 1
ATOM 741 C C . LYS A 1 91 ? -18.760 1.079 19.540 1.00 97.56 91 LYS A C 1
ATOM 743 O O . LYS A 1 91 ? -19.553 0.659 20.382 1.00 97.56 91 LYS A O 1
ATOM 748 N N . ARG A 1 92 ? -18.048 2.202 19.704 1.00 97.81 92 ARG A N 1
ATOM 749 C CA . ARG A 1 92 ? -18.138 3.053 20.906 1.00 97.81 92 ARG A CA 1
ATOM 750 C C . ARG A 1 92 ? -19.562 3.545 21.134 1.00 97.81 92 ARG A C 1
ATOM 752 O O . ARG A 1 92 ? -20.077 3.446 22.242 1.00 97.81 92 ARG A O 1
ATOM 759 N N . ASN A 1 93 ? -20.241 4.014 20.090 1.00 98.00 93 ASN A N 1
ATOM 760 C CA . ASN A 1 93 ? -21.618 4.495 20.208 1.00 98.00 93 ASN A CA 1
ATOM 761 C C . ASN A 1 93 ? -22.597 3.388 20.623 1.00 98.00 93 ASN A C 1
ATOM 763 O O . ASN A 1 93 ? -23.490 3.633 21.438 1.00 98.00 93 ASN A O 1
ATOM 767 N N . ARG A 1 94 ? -22.420 2.160 20.117 1.00 97.75 94 ARG A N 1
ATOM 768 C CA . ARG A 1 94 ? -23.208 0.993 20.553 1.00 97.75 94 ARG A CA 1
ATOM 769 C C . ARG A 1 94 ? -22.966 0.667 22.024 1.00 97.75 94 ARG A C 1
ATOM 771 O O . ARG A 1 94 ? -23.931 0.472 22.760 1.00 97.75 94 ARG A O 1
ATOM 778 N N . GLU A 1 95 ? -21.710 0.664 22.455 1.00 97.81 95 GLU A N 1
ATOM 779 C CA . GLU A 1 95 ? -21.332 0.422 23.850 1.00 97.81 95 GLU A CA 1
ATOM 780 C C . GLU A 1 95 ? -21.918 1.488 24.784 1.00 97.81 95 GLU A C 1
ATOM 782 O O . GLU A 1 95 ? -22.590 1.159 25.760 1.00 97.81 95 GLU A O 1
ATOM 787 N N . ILE A 1 96 ? -21.792 2.771 24.430 1.00 97.94 96 ILE A N 1
ATOM 788 C CA . ILE A 1 96 ? -22.400 3.883 25.174 1.00 97.94 96 ILE A CA 1
ATOM 789 C C . ILE A 1 96 ? -23.919 3.701 25.276 1.00 97.94 96 ILE A C 1
ATOM 791 O O . ILE A 1 96 ? -24.501 3.891 26.347 1.00 97.94 96 ILE A O 1
ATOM 795 N N . ALA A 1 97 ? -24.590 3.331 24.182 1.00 97.94 97 ALA A N 1
ATOM 796 C CA . ALA A 1 97 ? -26.032 3.103 24.189 1.00 97.94 97 ALA A CA 1
ATOM 797 C C . ALA A 1 97 ? -26.431 1.926 25.097 1.00 97.94 97 ALA A C 1
ATOM 799 O O . ALA A 1 97 ? -27.437 2.017 25.812 1.00 97.94 97 ALA A O 1
ATOM 800 N N . GLN A 1 98 ? -25.641 0.850 25.101 1.00 98.00 98 GLN A N 1
ATOM 801 C CA . GLN A 1 98 ? -25.856 -0.318 25.949 1.00 98.00 98 GLN A CA 1
ATOM 802 C C . GLN A 1 98 ? -25.650 0.011 27.431 1.00 98.00 98 GLN A C 1
ATOM 804 O O . GLN A 1 98 ? -26.566 -0.210 28.225 1.00 98.00 98 GLN A O 1
ATOM 809 N N . LEU A 1 99 ? -24.529 0.642 27.786 1.00 98.00 99 LEU A N 1
ATOM 810 C CA . LEU A 1 99 ? -24.239 1.078 29.155 1.00 98.00 99 LEU A CA 1
ATOM 811 C C . LEU A 1 99 ? -25.315 2.036 29.677 1.00 98.00 99 LEU A C 1
ATOM 813 O O . LEU A 1 99 ? -25.804 1.891 30.796 1.00 98.00 99 LEU A O 1
ATOM 817 N N . ARG A 1 100 ? -25.785 2.971 28.841 1.00 97.38 100 ARG A N 1
ATOM 818 C CA . ARG A 1 100 ? -26.914 3.850 29.193 1.00 97.38 100 ARG A CA 1
ATOM 819 C C . ARG A 1 100 ? -28.207 3.070 29.444 1.00 97.38 100 ARG A C 1
ATOM 821 O O . ARG A 1 100 ? -29.000 3.462 30.298 1.00 97.38 100 ARG A O 1
ATOM 828 N N . LYS A 1 101 ? -28.465 1.988 28.702 1.00 98.31 101 LYS A N 1
ATOM 829 C CA . LYS A 1 101 ? -29.649 1.134 28.896 1.00 98.31 101 LYS A CA 1
ATOM 830 C C . LYS A 1 101 ? -29.552 0.321 30.185 1.00 98.31 101 LYS A C 1
ATOM 832 O O . LYS A 1 101 ? -30.550 0.207 30.893 1.00 98.31 101 LYS A O 1
ATOM 837 N N . GLU A 1 102 ? -28.382 -0.229 30.481 1.00 97.50 102 GLU A N 1
ATOM 838 C CA . GLU A 1 102 ? -28.112 -0.987 31.705 1.00 97.50 102 GLU A CA 1
ATOM 839 C C . GLU A 1 102 ? -28.184 -0.096 32.943 1.00 97.50 102 GLU A C 1
ATOM 841 O O . GLU A 1 102 ? -28.891 -0.446 33.885 1.00 97.50 102 GLU A O 1
ATOM 846 N N . SER A 1 103 ? -27.589 1.100 32.888 1.00 98.00 103 SER A N 1
ATOM 847 C CA . SER A 1 103 ? -27.693 2.100 33.955 1.00 98.00 103 SER A CA 1
ATOM 848 C C . SER A 1 103 ? -29.156 2.419 34.291 1.00 98.00 103 SER A C 1
ATOM 850 O O . SER A 1 103 ? -29.578 2.268 35.436 1.00 98.00 103 SER A O 1
ATOM 852 N N . ARG A 1 104 ? -29.997 2.697 33.279 1.00 97.94 104 ARG A N 1
ATOM 853 C CA . ARG A 1 104 ? -31.444 2.918 33.487 1.00 97.94 104 ARG A CA 1
ATOM 854 C C . ARG A 1 104 ? -32.150 1.728 34.146 1.00 97.94 104 ARG A C 1
ATOM 856 O O . ARG A 1 104 ? -33.052 1.916 34.958 1.00 97.94 104 ARG A O 1
ATOM 863 N N . ARG A 1 105 ? -31.789 0.491 33.786 1.00 97.62 105 ARG A N 1
ATOM 864 C CA . ARG A 1 105 ? -32.373 -0.715 34.406 1.00 97.62 105 ARG A CA 1
ATOM 865 C C . ARG A 1 105 ? -31.960 -0.839 35.870 1.00 97.62 105 ARG A C 1
ATOM 867 O O . ARG A 1 105 ? -32.814 -1.142 36.699 1.00 97.62 105 ARG A O 1
ATOM 874 N N . ALA A 1 106 ? -30.687 -0.592 36.173 1.00 97.38 106 ALA A N 1
ATOM 875 C CA . ALA A 1 106 ? -30.164 -0.623 37.532 1.00 97.38 106 ALA A CA 1
ATOM 876 C C . ALA A 1 106 ? -30.828 0.451 38.407 1.00 97.38 106 ALA A C 1
ATOM 878 O O . ALA A 1 106 ? -31.331 0.128 39.479 1.00 97.38 106 ALA A O 1
ATOM 879 N N . GLU A 1 107 ? -30.939 1.688 37.918 1.00 97.38 107 GLU A N 1
ATOM 880 C CA . GLU A 1 107 ? -31.640 2.778 38.612 1.00 97.38 107 GLU A CA 1
ATOM 881 C C . GLU A 1 107 ? -33.103 2.425 38.916 1.00 97.38 107 GLU A C 1
ATOM 883 O O . GLU A 1 107 ? -33.577 2.604 40.041 1.00 97.38 107 GLU A O 1
ATOM 888 N N . ASN A 1 108 ? -33.823 1.865 37.939 1.00 98.00 108 ASN A N 1
ATOM 889 C CA . ASN A 1 108 ? -35.208 1.431 38.132 1.00 98.00 108 ASN A CA 1
ATOM 890 C C . ASN A 1 108 ? -35.324 0.299 39.165 1.00 98.00 108 ASN A C 1
ATOM 892 O O . ASN A 1 108 ? -36.264 0.282 39.966 1.00 98.00 108 ASN A O 1
ATOM 896 N N . LEU A 1 109 ? -34.371 -0.638 39.171 1.00 97.69 109 LEU A N 1
ATOM 897 C CA . LEU A 1 109 ? -34.326 -1.720 40.150 1.00 97.69 109 LEU A CA 1
ATOM 898 C C . LEU A 1 109 ? -34.059 -1.185 41.560 1.00 97.69 109 LEU A C 1
ATOM 900 O O . LEU A 1 109 ? -34.781 -1.556 42.486 1.00 97.69 109 LEU A O 1
ATOM 904 N N . ILE A 1 110 ? -33.084 -0.284 41.716 1.00 97.75 110 ILE A N 1
ATOM 905 C CA . ILE A 1 110 ? -32.774 0.378 42.991 1.00 97.75 110 ILE A CA 1
ATOM 906 C C . ILE A 1 110 ? -34.026 1.073 43.522 1.00 97.75 110 ILE A C 1
ATOM 908 O O . ILE A 1 110 ? -34.459 0.778 44.634 1.00 97.75 110 ILE A O 1
ATOM 912 N N . ARG A 1 111 ? -34.695 1.887 42.696 1.00 97.88 111 ARG A N 1
ATOM 913 C CA . ARG A 1 111 ? -35.932 2.579 43.087 1.00 97.88 111 ARG A CA 1
ATOM 914 C C . ARG A 1 111 ? -37.033 1.607 43.538 1.00 97.88 111 ARG A C 1
ATOM 916 O O . ARG A 1 111 ? -37.748 1.870 44.510 1.00 97.88 111 ARG A O 1
ATOM 923 N N . SER A 1 112 ? -37.176 0.469 42.853 1.00 97.50 112 SER A N 1
ATOM 924 C CA . SER A 1 112 ? -38.136 -0.578 43.231 1.00 97.50 112 SER A CA 1
ATOM 925 C C . SER A 1 112 ? -37.796 -1.207 44.588 1.00 97.50 112 SER A C 1
ATOM 927 O O . SER A 1 112 ? -38.678 -1.377 45.435 1.00 97.50 112 SER A O 1
ATOM 929 N N . LEU A 1 113 ? -36.521 -1.527 44.818 1.00 97.31 113 LEU A N 1
ATOM 930 C CA . LEU A 1 113 ? -36.041 -2.115 46.068 1.00 97.31 113 LEU A CA 1
ATOM 931 C C . LEU A 1 113 ? -36.149 -1.141 47.241 1.00 97.31 113 LEU A C 1
ATOM 933 O O . LEU A 1 113 ? -36.623 -1.533 48.304 1.00 97.31 113 LEU A O 1
ATOM 937 N N . GLU A 1 114 ? -35.795 0.126 47.044 1.00 96.56 114 GLU A N 1
ATOM 938 C CA . GLU A 1 114 ? -35.959 1.182 48.044 1.00 96.56 114 GLU A CA 1
ATOM 939 C C . GLU A 1 114 ? -37.421 1.330 48.462 1.00 96.56 114 GLU A C 1
ATOM 941 O O . GLU A 1 114 ? -37.723 1.400 49.651 1.00 96.56 114 GLU A O 1
ATOM 946 N N . THR A 1 115 ? -38.347 1.307 47.500 1.00 96.56 115 THR A N 1
ATOM 947 C CA . THR A 1 115 ? -39.787 1.367 47.787 1.00 96.56 115 THR A CA 1
ATOM 948 C C . THR A 1 115 ? -40.232 0.159 48.615 1.00 96.56 115 THR A C 1
ATOM 950 O O . THR A 1 115 ? -40.924 0.321 49.620 1.00 96.56 115 THR A O 1
ATOM 953 N N . LYS A 1 116 ? -39.792 -1.055 48.252 1.00 96.44 116 LYS A N 1
ATOM 954 C CA . LYS A 1 116 ? -40.081 -2.275 49.027 1.00 96.44 116 LYS A CA 1
ATOM 955 C C . LYS A 1 116 ? -39.494 -2.215 50.438 1.00 96.44 116 LYS A C 1
ATOM 957 O O . LYS A 1 116 ? -40.173 -2.619 51.379 1.00 96.44 116 LYS A O 1
ATOM 962 N N . ASN A 1 117 ? -38.268 -1.717 50.596 1.00 97.25 117 ASN A N 1
ATOM 963 C CA . ASN A 1 117 ? -37.641 -1.556 51.907 1.00 97.25 117 ASN A CA 1
ATOM 964 C C . ASN A 1 117 ? -38.379 -0.522 52.758 1.00 97.25 117 ASN A C 1
ATOM 966 O O . ASN A 1 117 ? -38.734 -0.841 53.884 1.00 97.25 117 ASN A O 1
ATOM 970 N N . ARG A 1 118 ? -38.755 0.636 52.200 1.00 96.75 118 ARG A N 1
ATOM 971 C CA . ARG A 1 118 ? -39.579 1.630 52.911 1.00 96.75 118 ARG A CA 1
ATOM 972 C C . ARG A 1 118 ? -40.885 1.030 53.426 1.00 96.75 118 ARG A C 1
ATOM 974 O O . ARG A 1 118 ? -41.258 1.257 54.573 1.00 96.75 118 ARG A O 1
ATOM 981 N N . VAL A 1 119 ? -41.578 0.240 52.602 1.00 96.31 119 VAL A N 1
ATOM 982 C CA . VAL A 1 119 ? -42.806 -0.454 53.027 1.00 96.31 119 VAL A CA 1
ATOM 983 C C . VAL A 1 119 ? -42.512 -1.442 54.158 1.00 96.31 119 VAL A C 1
ATOM 985 O O . VAL A 1 119 ? -43.239 -1.454 55.153 1.00 96.31 119 VAL A O 1
ATOM 988 N N . LYS A 1 120 ? -41.443 -2.242 54.042 1.00 96.12 120 LYS A N 1
ATOM 989 C CA . LYS A 1 120 ? -41.018 -3.170 55.103 1.00 96.12 120 LYS A CA 1
ATOM 990 C C . LYS A 1 120 ? -40.712 -2.441 56.410 1.00 96.12 120 LYS A C 1
ATOM 992 O O . LYS A 1 120 ? -41.189 -2.888 57.448 1.00 96.12 120 LYS A O 1
ATOM 997 N N . ASP A 1 121 ? -40.002 -1.319 56.363 1.00 96.06 121 ASP A N 1
ATOM 998 C CA . ASP A 1 121 ? -39.641 -0.529 57.544 1.00 96.06 121 ASP A CA 1
ATOM 999 C C . ASP A 1 121 ? -40.883 0.044 58.237 1.00 96.06 121 ASP A C 1
ATOM 1001 O O . ASP A 1 121 ? -41.009 -0.026 59.461 1.00 96.06 121 ASP A O 1
ATOM 1005 N N . VAL A 1 122 ? -41.854 0.543 57.461 1.00 96.56 122 VAL A N 1
ATOM 1006 C CA . VAL A 1 122 ? -43.137 1.032 57.994 1.00 96.56 122 VAL A CA 1
ATOM 1007 C C . VAL A 1 122 ? -43.927 -0.096 58.661 1.00 96.56 122 VAL A C 1
ATOM 1009 O O . VAL A 1 122 ? -44.451 0.087 59.761 1.00 96.56 122 VAL A O 1
ATOM 1012 N N . VAL A 1 123 ? -44.014 -1.268 58.026 1.00 95.88 123 VAL A N 1
ATOM 1013 C CA . VAL A 1 123 ? -44.709 -2.435 58.597 1.00 95.88 123 VAL A CA 1
ATOM 1014 C C . VAL A 1 123 ? -44.012 -2.914 59.866 1.00 95.88 123 VAL A C 1
ATOM 1016 O O . VAL A 1 123 ? -44.680 -3.153 60.872 1.00 95.88 123 VAL A O 1
ATOM 1019 N N . LEU A 1 124 ? -42.683 -3.019 59.846 1.00 96.00 124 LEU A N 1
ATOM 1020 C CA . LEU A 1 124 ? -41.889 -3.432 60.998 1.00 96.00 124 LEU A CA 1
ATOM 1021 C C . LEU A 1 124 ? -42.094 -2.473 62.173 1.00 96.00 124 LEU A C 1
ATOM 1023 O O . LEU A 1 124 ? -42.327 -2.929 63.290 1.00 96.00 124 LEU A O 1
ATOM 1027 N N . LYS A 1 125 ? -42.090 -1.159 61.919 1.00 96.25 125 LYS A N 1
ATOM 1028 C CA . LYS A 1 125 ? -42.354 -0.140 62.941 1.00 96.25 125 LYS A CA 1
ATOM 1029 C C . LYS A 1 125 ? -43.747 -0.297 63.556 1.00 96.25 125 LYS A C 1
ATOM 1031 O O . LYS A 1 125 ? -43.854 -0.372 64.777 1.00 96.25 125 LYS A O 1
ATOM 1036 N N . ARG A 1 126 ? -44.795 -0.450 62.735 1.00 95.31 126 ARG A N 1
ATOM 1037 C CA . ARG A 1 126 ? -46.168 -0.705 63.219 1.00 95.31 126 ARG A CA 1
ATOM 1038 C C . ARG A 1 126 ? -46.252 -1.981 64.060 1.00 95.31 126 ARG A C 1
ATOM 1040 O O . ARG A 1 126 ? -46.856 -1.977 65.127 1.00 95.31 126 ARG A O 1
ATOM 1047 N N . LYS A 1 127 ? -45.611 -3.069 63.619 1.00 94.56 127 LYS A N 1
ATOM 1048 C CA . LYS A 1 127 ? -45.563 -4.328 64.382 1.00 94.56 127 LYS A CA 1
ATOM 1049 C C . LYS A 1 127 ? -44.797 -4.190 65.692 1.00 94.56 127 LYS A C 1
ATOM 1051 O O . LYS A 1 127 ? -45.219 -4.750 66.701 1.00 94.56 127 LYS A O 1
ATOM 1056 N N . GLN A 1 128 ? -43.715 -3.421 65.707 1.00 92.94 128 GLN A N 1
ATOM 1057 C CA . GLN A 1 128 ? -42.967 -3.139 66.925 1.00 92.94 128 GLN A CA 1
ATOM 1058 C C . GLN A 1 128 ? -43.807 -2.326 67.922 1.00 92.94 128 GLN A C 1
ATOM 1060 O O . GLN A 1 128 ? -43.802 -2.635 69.115 1.00 92.94 128 GLN A O 1
ATOM 1065 N N . GLU A 1 129 ? -44.562 -1.336 67.440 1.00 94.19 129 GLU A N 1
ATOM 1066 C CA . GLU A 1 129 ? -45.507 -0.550 68.239 1.00 94.19 129 GLU A CA 1
ATOM 1067 C C . GLU A 1 129 ? -46.619 -1.442 68.824 1.00 94.19 129 GLU A C 1
ATOM 1069 O O . GLU A 1 129 ? -46.804 -1.434 70.043 1.00 94.19 129 GLU A O 1
ATOM 1074 N N . GLU A 1 130 ? -47.263 -2.297 68.017 1.00 91.88 130 GLU A N 1
ATOM 1075 C CA . GLU A 1 130 ? -48.257 -3.289 68.477 1.00 91.88 130 GLU A CA 1
ATOM 1076 C C . GLU A 1 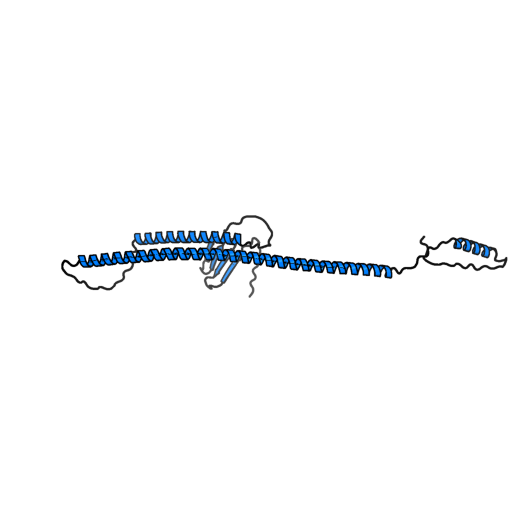130 ? -47.693 -4.205 69.577 1.00 91.88 130 GLU A C 1
ATOM 1078 O O . GLU A 1 130 ? -48.280 -4.339 70.653 1.00 91.88 130 GLU A O 1
ATOM 1083 N N . VAL A 1 131 ? -46.524 -4.817 69.344 1.00 92.44 131 VAL A N 1
ATOM 1084 C CA . VAL A 1 131 ? -45.877 -5.711 70.320 1.00 92.44 131 VAL A CA 1
ATOM 1085 C C . VAL A 1 131 ? -45.527 -4.961 71.603 1.00 92.44 131 VAL A C 1
ATOM 1087 O O . VAL A 1 131 ? -45.698 -5.495 72.702 1.00 92.44 131 VAL A O 1
ATOM 1090 N N . SER A 1 132 ? -45.042 -3.723 71.496 1.00 91.50 132 SER A N 1
ATOM 1091 C CA . SER A 1 132 ? -44.728 -2.894 72.660 1.00 91.50 132 SER A CA 1
ATOM 1092 C C . SER A 1 132 ? -45.980 -2.555 73.480 1.00 91.50 132 SER A C 1
ATOM 1094 O O . SER A 1 132 ? -45.943 -2.657 74.710 1.00 91.50 132 SER A O 1
ATOM 1096 N N . ALA A 1 133 ? -47.101 -2.250 72.817 1.00 91.00 133 ALA A N 1
ATOM 1097 C CA . ALA A 1 133 ? -48.386 -1.976 73.450 1.00 91.00 133 ALA A CA 1
ATOM 1098 C C . ALA A 1 133 ? -48.934 -3.222 74.157 1.00 91.00 133 ALA A C 1
ATOM 1100 O O . ALA A 1 133 ? -49.292 -3.145 75.332 1.00 91.00 133 ALA A O 1
ATOM 1101 N N . LEU A 1 134 ? -48.897 -4.388 73.499 1.00 88.81 134 LEU A N 1
ATOM 1102 C CA . LEU A 1 134 ? -49.291 -5.670 74.093 1.00 88.81 134 LEU A CA 1
ATOM 1103 C C . LEU A 1 134 ? -48.422 -6.033 75.303 1.00 88.81 134 LEU A C 1
ATOM 1105 O O . LEU A 1 134 ? -48.942 -6.453 76.334 1.00 88.81 134 LEU A O 1
ATOM 1109 N N . ARG A 1 135 ? -47.100 -5.823 75.235 1.00 87.25 135 ARG A N 1
ATOM 1110 C CA . ARG A 1 135 ? -46.201 -6.019 76.387 1.00 87.25 135 ARG A CA 1
ATOM 1111 C C . ARG A 1 135 ? -46.523 -5.063 77.535 1.00 87.25 135 ARG A C 1
ATOM 1113 O O . ARG A 1 135 ? -46.474 -5.479 78.692 1.00 87.25 135 ARG A O 1
ATOM 1120 N N . LYS A 1 136 ? -46.843 -3.798 77.241 1.00 87.75 136 LYS A N 1
ATOM 1121 C CA . LYS A 1 136 ? -47.233 -2.805 78.253 1.00 87.75 136 LYS A CA 1
ATOM 1122 C C . LYS A 1 136 ? -48.556 -3.195 78.914 1.00 87.75 136 LYS A C 1
ATOM 1124 O O . LYS A 1 136 ? -48.592 -3.243 80.141 1.00 87.75 136 LYS A O 1
ATOM 1129 N N . ALA A 1 137 ? -49.566 -3.569 78.125 1.00 81.06 137 ALA A N 1
ATOM 1130 C CA . ALA A 1 137 ? -50.860 -4.068 78.594 1.00 81.06 137 ALA A CA 1
ATOM 1131 C C . ALA A 1 137 ? -50.716 -5.351 79.429 1.00 81.06 137 ALA A C 1
ATOM 1133 O O . ALA A 1 137 ? -51.288 -5.452 80.508 1.00 81.06 137 ALA A O 1
ATOM 1134 N N . ALA A 1 138 ? -49.869 -6.295 79.008 1.00 78.56 138 ALA A N 1
ATOM 1135 C CA . ALA A 1 138 ? -49.581 -7.504 79.777 1.00 78.56 138 ALA A CA 1
ATOM 1136 C C . ALA A 1 138 ? -48.922 -7.188 81.134 1.00 78.56 138 ALA A C 1
ATOM 1138 O O . ALA A 1 138 ? -49.296 -7.786 82.143 1.00 78.56 138 ALA A O 1
ATOM 1139 N N . ARG A 1 139 ? -47.991 -6.220 81.195 1.00 72.06 139 ARG A N 1
ATOM 1140 C CA . ARG A 1 139 ? -47.405 -5.747 82.467 1.00 72.06 139 ARG A CA 1
ATOM 1141 C C . ARG A 1 139 ? -48.432 -5.065 83.370 1.00 72.06 139 ARG A C 1
ATOM 1143 O O . ARG A 1 139 ? -48.378 -5.267 84.575 1.00 72.06 139 ARG A O 1
ATOM 1150 N N . THR A 1 140 ? -49.360 -4.291 82.807 1.00 63.62 140 THR A N 1
ATOM 1151 C CA . THR A 1 140 ? -50.431 -3.646 83.591 1.00 63.62 140 THR A CA 1
ATOM 1152 C C . THR A 1 140 ? -51.475 -4.663 84.062 1.00 63.62 140 THR A C 1
ATOM 1154 O O . THR A 1 140 ? -51.928 -4.571 85.194 1.00 63.62 140 THR A O 1
ATOM 1157 N N . SER A 1 141 ? -51.775 -5.692 83.259 1.00 58.56 141 SER A N 1
ATOM 1158 C CA . SER A 1 141 ? -52.695 -6.784 83.625 1.00 58.56 141 SER A CA 1
ATOM 1159 C C . SER A 1 141 ? -52.142 -7.734 84.696 1.00 58.56 141 SER A C 1
ATOM 1161 O O . SER A 1 141 ? -52.908 -8.354 85.422 1.00 58.56 141 SER A O 1
ATOM 1163 N N . LYS A 1 142 ? -50.811 -7.839 84.826 1.00 51.75 142 LYS A N 1
ATOM 1164 C CA . LYS A 1 142 ? -50.143 -8.666 85.846 1.00 51.75 142 LYS A CA 1
ATOM 1165 C C . LYS A 1 142 ? -49.908 -7.946 87.176 1.00 51.75 142 LYS A C 1
ATOM 1167 O O . LYS A 1 142 ? -49.338 -8.542 88.084 1.00 51.75 142 LYS A O 1
ATOM 1172 N N . MET A 1 143 ? -50.367 -6.705 87.339 1.00 49.81 143 MET A N 1
ATOM 1173 C CA . MET A 1 143 ? -50.391 -6.052 88.650 1.00 49.81 143 MET A CA 1
ATOM 1174 C C . MET A 1 143 ? -51.746 -6.242 89.331 1.00 49.81 143 MET A C 1
ATOM 1176 O O . MET A 1 143 ? -52.495 -5.298 89.546 1.00 49.81 143 MET A O 1
ATOM 1180 N N . SER A 1 144 ? -52.042 -7.490 89.684 1.00 51.09 144 SER A N 1
ATOM 1181 C CA . SER A 1 144 ? -52.916 -7.821 90.809 1.00 51.09 144 SER A CA 1
ATOM 1182 C C . SER A 1 144 ? -52.634 -9.258 91.238 1.00 51.09 144 SER A C 1
ATOM 1184 O O . SER A 1 144 ? -53.254 -10.191 90.746 1.00 51.09 144 SER A O 1
ATOM 1186 N N . SER A 1 145 ? -51.610 -9.412 92.084 1.00 43.25 145 SER A N 1
ATOM 1187 C CA . SER A 1 145 ? -51.531 -10.341 93.224 1.00 43.25 145 SER A CA 1
ATOM 1188 C C . SER A 1 145 ? -50.078 -10.735 93.512 1.00 43.25 145 SER A C 1
ATOM 1190 O O . SER A 1 145 ? -49.462 -11.465 92.746 1.00 43.25 145 SER A O 1
ATOM 1192 N N . LYS A 1 146 ? -49.590 -10.270 94.667 1.00 43.34 146 LYS A N 1
ATOM 1193 C CA . LYS A 1 146 ? -48.709 -10.974 95.614 1.00 43.34 146 LYS A CA 1
ATOM 1194 C C . LYS A 1 146 ? -47.420 -11.662 95.109 1.00 43.34 146 LYS A C 1
ATOM 1196 O O . LYS A 1 146 ? -47.444 -12.689 94.452 1.00 43.34 146 LYS A O 1
ATOM 1201 N N . ALA A 1 147 ? -46.343 -11.198 95.745 1.00 37.28 147 ALA A N 1
ATOM 1202 C CA . ALA A 1 147 ? -45.410 -12.002 96.539 1.00 37.28 147 ALA A CA 1
ATOM 1203 C C . ALA A 1 147 ? -44.168 -12.624 95.875 1.00 37.28 147 ALA A C 1
ATOM 1205 O O . ALA A 1 147 ? -44.233 -13.388 94.925 1.00 37.28 147 ALA A O 1
ATOM 1206 N N . ALA A 1 148 ? -43.069 -12.360 96.591 1.00 40.72 148 ALA A N 1
ATOM 1207 C CA . ALA A 1 148 ? -41.911 -13.209 96.834 1.00 40.72 148 ALA A CA 1
ATOM 1208 C C . ALA A 1 148 ? -40.898 -13.435 95.703 1.00 40.72 148 ALA A C 1
ATOM 1210 O O . ALA A 1 148 ? -41.191 -13.962 94.639 1.00 40.72 148 ALA A O 1
ATOM 1211 N N . GLY A 1 149 ? -39.637 -13.181 96.061 1.00 37.53 149 GLY A N 1
ATOM 1212 C CA . GLY A 1 149 ? -38.561 -14.084 95.672 1.00 37.53 149 GLY A CA 1
ATOM 1213 C C . GLY A 1 149 ? -37.535 -13.505 94.715 1.00 37.53 149 GLY A C 1
ATOM 1214 O O . GLY A 1 149 ? -37.584 -13.721 93.511 1.00 37.53 149 GLY A O 1
ATOM 1215 N N . ARG A 1 150 ? -36.526 -12.861 95.298 1.00 43.78 150 ARG A N 1
ATOM 1216 C CA . ARG A 1 150 ? -35.153 -12.854 94.782 1.00 43.78 150 ARG A CA 1
ATOM 1217 C C . ARG A 1 150 ? -34.654 -14.310 94.689 1.00 43.78 150 ARG A C 1
ATOM 1219 O O . ARG A 1 150 ? -34.876 -15.064 95.634 1.00 43.78 150 ARG A O 1
ATOM 1226 N N . PRO A 1 151 ? -33.974 -14.695 93.601 1.00 43.31 151 PRO A N 1
ATOM 1227 C CA . PRO A 1 151 ? -32.600 -15.192 93.758 1.00 43.31 151 PRO A CA 1
ATOM 1228 C C . PRO A 1 151 ? -31.681 -14.522 92.719 1.00 43.31 151 PRO A C 1
ATOM 1230 O O . PRO A 1 151 ? -31.981 -14.486 91.532 1.00 43.31 151 PRO A O 1
ATOM 1233 N N . THR A 1 152 ? -30.711 -13.717 93.157 1.00 36.25 152 THR A N 1
ATOM 1234 C CA . THR A 1 152 ? -29.282 -14.089 93.258 1.00 36.25 152 THR A CA 1
ATOM 1235 C C . THR A 1 152 ? -28.651 -14.457 91.920 1.00 36.25 152 THR A C 1
ATOM 1237 O O . THR A 1 152 ? -28.922 -15.506 91.343 1.00 36.25 152 THR A O 1
ATOM 1240 N N . GLU A 1 153 ? -27.753 -13.573 91.486 1.00 36.84 153 GLU A N 1
ATOM 1241 C CA . GLU A 1 153 ? -26.673 -13.880 90.560 1.00 36.84 153 GLU A CA 1
ATOM 1242 C C . GLU A 1 153 ? -25.956 -15.173 90.958 1.00 36.84 153 GLU A C 1
ATOM 1244 O O . GLU A 1 153 ? -25.627 -15.373 92.127 1.00 36.84 153 GLU A O 1
ATOM 1249 N N . LEU A 1 154 ? -25.625 -15.996 89.966 1.00 36.81 154 LEU A N 1
ATOM 1250 C CA . LEU A 1 154 ? -24.427 -16.820 90.016 1.00 36.81 154 LEU A CA 1
ATOM 1251 C C . LEU A 1 154 ? -23.832 -16.890 88.613 1.00 36.81 154 LEU A C 1
ATOM 125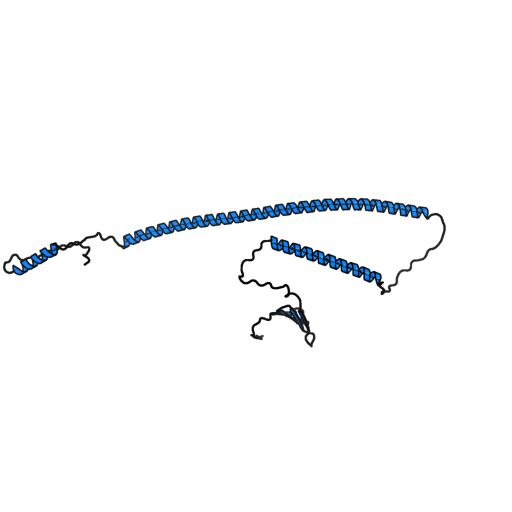3 O O . LEU A 1 154 ? -24.390 -17.438 87.664 1.00 36.81 154 LEU A O 1
ATOM 1257 N N . VAL A 1 155 ? -22.699 -16.215 88.511 1.00 39.50 155 VAL A N 1
ATOM 1258 C CA . VAL A 1 155 ? -21.827 -16.099 87.356 1.00 39.50 155 VAL A CA 1
ATOM 1259 C C . VAL A 1 155 ? -20.965 -17.365 87.253 1.00 39.50 155 VAL A C 1
ATOM 1261 O O . VAL A 1 155 ? -20.333 -17.751 88.227 1.00 39.50 155 VAL A O 1
ATOM 1264 N N . LYS A 1 156 ? -20.895 -17.914 86.028 1.00 40.59 156 LYS A N 1
ATOM 1265 C CA . LYS A 1 156 ? -19.843 -18.767 85.421 1.00 40.59 156 LYS A CA 1
ATOM 1266 C C . LYS A 1 156 ? -19.506 -20.126 86.063 1.00 40.59 156 LYS A C 1
ATOM 1268 O O . LYS A 1 156 ? -18.865 -20.183 87.102 1.00 40.59 156 LYS A O 1
ATOM 1273 N N . SER A 1 157 ? -19.612 -21.183 85.252 1.00 32.62 157 SER A N 1
ATOM 1274 C CA . SER A 1 157 ? -18.415 -21.926 84.822 1.00 32.62 157 SER A CA 1
ATOM 1275 C C . SER A 1 157 ? -18.662 -22.739 83.545 1.00 32.62 157 SER A C 1
ATOM 1277 O O . SER A 1 157 ? -19.756 -23.206 83.241 1.00 32.62 157 SER A O 1
ATOM 1279 N N . VAL A 1 158 ? -17.600 -22.804 82.754 1.00 46.31 158 VAL A N 1
ATOM 1280 C CA . VAL A 1 158 ? -17.452 -23.452 81.457 1.00 46.31 158 VAL A CA 1
ATOM 1281 C C . VAL A 1 158 ? -17.459 -24.970 81.628 1.00 46.31 158 VAL A C 1
ATOM 1283 O O . VAL A 1 158 ? -16.637 -25.491 82.371 1.00 46.31 158 VAL A O 1
ATOM 1286 N N . THR A 1 159 ? -18.292 -25.684 80.869 1.00 36.28 159 THR A N 1
ATOM 1287 C CA . THR A 1 159 ? -17.979 -27.048 80.415 1.00 36.28 159 THR A CA 1
ATOM 1288 C C . THR A 1 159 ? -18.414 -27.207 78.961 1.00 36.28 159 THR A C 1
ATOM 1290 O O . THR A 1 159 ? -19.561 -26.981 78.582 1.00 36.28 159 THR A O 1
ATOM 1293 N N . ALA A 1 160 ? -17.428 -27.508 78.124 1.00 45.09 160 ALA A N 1
ATOM 1294 C CA . ALA A 1 160 ? -17.605 -27.892 76.740 1.00 45.09 160 ALA A CA 1
ATOM 1295 C C . ALA A 1 160 ? -18.156 -29.326 76.642 1.00 45.09 160 ALA A C 1
ATOM 1297 O O . ALA A 1 160 ? -17.995 -30.115 77.568 1.00 45.09 160 ALA A O 1
ATOM 1298 N N . LEU A 1 161 ? -18.667 -29.640 75.444 1.00 44.62 161 LEU A N 1
ATOM 1299 C CA . LEU A 1 161 ? -18.983 -30.964 74.881 1.00 44.62 161 LEU A CA 1
ATOM 1300 C C . LEU A 1 161 ? -20.432 -31.438 75.054 1.00 44.62 161 LEU A C 1
ATOM 1302 O O . LEU A 1 161 ? -20.851 -31.946 76.085 1.00 44.62 161 LEU A O 1
ATOM 1306 N N . GLY A 1 162 ? -21.181 -31.321 73.954 1.00 38.72 162 GLY A N 1
ATOM 1307 C CA . GLY A 1 162 ? -22.502 -31.924 73.805 1.00 38.72 162 GLY A CA 1
ATOM 1308 C C . GLY A 1 162 ? -23.348 -31.245 72.735 1.00 38.72 162 GLY A C 1
ATOM 1309 O O . GLY A 1 162 ? -24.473 -30.836 73.011 1.00 38.72 162 GLY A O 1
ATOM 1310 N N . ALA A 1 163 ? -22.824 -31.061 71.516 1.00 54.22 163 ALA A N 1
ATOM 1311 C CA . ALA A 1 163 ? -23.661 -30.601 70.411 1.00 54.22 163 ALA A CA 1
ATOM 1312 C C . ALA A 1 163 ? -24.754 -31.652 70.161 1.00 54.22 163 ALA A C 1
ATOM 1314 O O . ALA A 1 163 ? -24.471 -32.747 69.680 1.00 54.22 163 ALA A O 1
ATOM 1315 N N . SER A 1 164 ? -26.000 -31.327 70.521 1.00 60.69 164 SER A N 1
ATOM 1316 C CA . SER A 1 164 ? -27.150 -32.204 70.293 1.00 60.69 164 SER A CA 1
ATOM 1317 C C . SER A 1 164 ? -27.181 -32.640 68.818 1.00 60.69 164 SER A C 1
ATOM 1319 O O . SER A 1 164 ? -27.107 -31.768 67.941 1.00 60.69 164 SER A O 1
ATOM 1321 N N . PRO A 1 165 ? -27.334 -33.944 68.510 1.00 60.56 165 PRO A N 1
ATOM 1322 C CA . PRO A 1 165 ? -27.330 -34.465 67.139 1.00 60.56 165 PRO A CA 1
ATOM 1323 C C . PRO A 1 165 ? -28.293 -33.731 66.194 1.00 60.56 165 PRO A C 1
ATOM 1325 O O . PRO A 1 165 ? -28.030 -33.603 65.001 1.00 60.56 165 PRO A O 1
ATOM 1328 N N . LYS A 1 166 ? -29.388 -33.174 66.731 1.00 65.25 166 LYS A N 1
ATOM 1329 C CA . LYS A 1 166 ? -30.353 -32.362 65.975 1.00 65.25 166 LYS A CA 1
ATOM 1330 C C . LYS A 1 166 ? -29.777 -31.021 65.509 1.00 65.25 166 LYS A C 1
ATOM 1332 O O . LYS A 1 166 ? -30.030 -30.621 64.377 1.00 65.25 166 LYS A O 1
ATOM 1337 N N . VAL A 1 167 ? -28.985 -30.351 66.345 1.00 69.12 167 VAL A N 1
ATOM 1338 C CA . VAL A 1 167 ? -28.361 -29.056 66.020 1.00 69.12 167 VAL A CA 1
ATOM 1339 C C . VAL A 1 167 ? -27.223 -29.249 65.020 1.00 69.12 167 VAL A C 1
ATOM 1341 O O . VAL A 1 167 ? -27.088 -28.461 64.088 1.00 69.12 167 VAL A O 1
ATOM 1344 N N . ALA A 1 168 ? -26.445 -30.326 65.162 1.00 67.75 168 ALA A N 1
ATOM 1345 C CA . ALA A 1 168 ? -25.437 -30.704 64.173 1.00 67.75 168 ALA A CA 1
ATOM 1346 C C . ALA A 1 168 ? -26.083 -31.029 62.814 1.00 67.75 168 ALA A C 1
ATOM 1348 O O . ALA A 1 168 ? -25.651 -30.499 61.794 1.00 67.75 168 ALA A O 1
ATOM 1349 N N . LYS A 1 169 ? -27.183 -31.799 62.804 1.00 71.56 169 LYS A N 1
ATOM 1350 C CA . LYS A 1 169 ? -27.934 -32.129 61.581 1.00 71.56 169 LYS A CA 1
ATOM 1351 C C . LYS A 1 169 ? -28.526 -30.893 60.895 1.00 71.56 169 LYS A C 1
ATOM 1353 O O . LYS A 1 169 ? -28.422 -30.773 59.682 1.00 71.56 169 LYS A O 1
ATOM 1358 N N . GLN A 1 170 ? -29.094 -29.952 61.650 1.00 73.00 170 GLN A N 1
ATOM 1359 C CA . GLN A 1 170 ? -29.614 -28.697 61.090 1.00 73.00 170 GLN A CA 1
ATOM 1360 C C . GLN A 1 170 ? -28.507 -27.817 60.500 1.00 73.00 170 GLN A C 1
ATOM 1362 O O . GLN A 1 170 ? -28.680 -27.255 59.420 1.00 73.00 170 GLN A O 1
ATOM 1367 N N . LYS A 1 171 ? -27.355 -27.719 61.177 1.00 72.31 171 LYS A N 1
ATOM 1368 C CA . LYS A 1 171 ? -26.188 -27.001 60.645 1.00 72.31 171 LYS A CA 1
ATOM 1369 C C . LYS A 1 171 ? -25.643 -27.664 59.378 1.00 72.31 171 LYS A C 1
ATOM 1371 O O . LYS A 1 171 ? -25.285 -26.954 58.446 1.00 72.31 171 LYS A O 1
ATOM 1376 N N . TRP A 1 172 ? -25.640 -28.996 59.323 1.00 70.12 172 TRP A N 1
ATOM 1377 C CA . TRP A 1 172 ? -25.212 -29.757 58.149 1.00 70.12 172 TRP A CA 1
ATOM 1378 C C . TRP A 1 172 ? -26.142 -29.549 56.948 1.00 70.12 172 TRP A C 1
ATOM 1380 O O . TRP A 1 172 ? -25.677 -29.232 55.860 1.00 70.12 172 TRP A O 1
ATOM 1390 N N . GLN A 1 173 ? -27.459 -29.592 57.160 1.00 79.38 173 GLN A N 1
ATOM 1391 C CA . GLN A 1 173 ? -28.448 -29.318 56.108 1.00 79.38 173 GLN A CA 1
ATOM 1392 C C . GLN A 1 173 ? -28.358 -27.883 55.569 1.00 79.38 173 GLN A C 1
ATOM 1394 O O . GLN A 1 173 ? -28.526 -27.649 54.372 1.00 79.38 173 GLN A O 1
ATOM 1399 N N . LEU A 1 174 ? -28.081 -26.904 56.439 1.00 78.94 174 LEU A N 1
ATOM 1400 C CA . LEU A 1 174 ? -27.875 -25.518 56.018 1.00 78.94 174 LEU A CA 1
ATOM 1401 C C . LEU A 1 174 ? -26.590 -25.366 55.190 1.00 78.94 174 LEU A C 1
ATOM 1403 O O . LEU A 1 174 ? -26.576 -24.612 54.219 1.00 78.94 174 LEU A O 1
ATOM 1407 N N . LEU A 1 175 ? -25.532 -26.092 55.559 1.00 76.88 175 LEU A N 1
ATOM 1408 C CA . LEU A 1 175 ? -24.274 -26.121 54.820 1.00 76.88 175 LEU A CA 1
ATOM 1409 C C . LEU A 1 175 ? -24.453 -26.767 53.438 1.00 76.88 175 LEU A C 1
ATOM 1411 O O . LEU A 1 175 ? -24.033 -26.176 52.450 1.00 76.88 175 LEU A O 1
ATOM 1415 N N . GLU A 1 176 ? -25.137 -27.910 53.345 1.00 77.81 176 GLU A N 1
ATOM 1416 C CA . GLU A 1 176 ? -25.454 -28.573 52.069 1.00 77.81 176 GLU A CA 1
ATOM 1417 C C . GLU A 1 176 ? -26.262 -27.665 51.137 1.00 77.81 176 GLU A C 1
ATOM 1419 O O . GLU A 1 176 ? -25.952 -27.550 49.948 1.00 77.81 176 GLU A O 1
ATOM 1424 N N . LYS A 1 177 ? -27.258 -26.957 51.682 1.00 81.44 177 LYS A N 1
ATOM 1425 C CA . LYS A 1 177 ? -28.038 -25.981 50.918 1.00 81.44 177 LYS A CA 1
ATOM 1426 C C . LYS A 1 177 ? -27.169 -24.821 50.429 1.00 81.44 177 LYS A C 1
ATOM 1428 O O . LYS A 1 177 ? -27.231 -24.473 49.258 1.00 81.44 177 LYS A O 1
ATOM 1433 N N . ASN A 1 178 ? -26.318 -24.266 51.288 1.00 85.88 178 ASN A N 1
ATOM 1434 C CA . ASN A 1 178 ? -25.446 -23.148 50.923 1.00 85.88 178 ASN A CA 1
ATOM 1435 C C . ASN A 1 178 ? -24.390 -23.553 49.876 1.00 85.88 178 ASN A C 1
ATOM 1437 O O . ASN A 1 178 ? -24.115 -22.792 48.953 1.00 85.88 178 ASN A O 1
ATOM 1441 N N . ILE A 1 179 ? -23.849 -24.773 49.961 1.00 74.81 179 ILE A N 1
ATOM 1442 C CA . ILE A 1 179 ? -22.957 -25.340 48.938 1.00 74.81 179 ILE A CA 1
ATOM 1443 C C . ILE A 1 179 ? -23.710 -25.529 47.613 1.00 74.81 179 ILE A C 1
ATOM 1445 O O . ILE A 1 179 ? -23.182 -25.191 46.554 1.00 74.81 179 ILE A O 1
ATOM 1449 N N . SER A 1 180 ? -24.953 -26.011 47.651 1.00 80.00 180 SER A N 1
ATOM 1450 C CA . SER A 1 180 ? -25.783 -26.177 46.448 1.00 80.00 180 SER A CA 1
ATOM 1451 C C . SER A 1 180 ? -26.105 -24.827 45.791 1.00 80.00 180 SER A C 1
ATOM 1453 O O . SER A 1 180 ? -25.952 -24.668 44.582 1.00 80.00 180 SER A O 1
ATOM 1455 N N . ASP A 1 181 ? -26.442 -23.816 46.592 1.00 75.88 181 ASP A N 1
ATOM 1456 C CA . ASP A 1 181 ? -26.720 -22.461 46.110 1.00 75.88 181 ASP A CA 1
ATOM 1457 C C . ASP A 1 181 ? -25.445 -21.796 45.546 1.00 75.88 181 ASP A C 1
ATOM 1459 O O . ASP A 1 181 ? -25.477 -21.183 44.479 1.00 75.88 181 ASP A O 1
ATOM 1463 N N . ASN A 1 182 ? -24.287 -21.962 46.202 1.00 70.00 182 ASN A N 1
ATOM 1464 C CA . ASN A 1 182 ? -23.007 -21.448 45.698 1.00 70.00 182 ASN A CA 1
ATOM 1465 C C . ASN A 1 182 ? -22.544 -22.151 44.415 1.00 70.00 182 ASN A C 1
ATOM 1467 O O . ASN A 1 182 ? -22.023 -21.497 43.511 1.00 70.00 182 ASN A O 1
ATOM 1471 N N . THR A 1 183 ? -22.735 -23.466 44.302 1.00 71.94 183 THR A N 1
ATOM 1472 C CA . THR A 1 183 ? -22.382 -24.207 43.081 1.00 71.94 183 THR A CA 1
ATOM 1473 C C . THR A 1 183 ? -23.288 -23.822 41.911 1.00 71.94 183 THR A C 1
ATOM 1475 O O . THR A 1 183 ? -22.779 -23.614 40.809 1.00 71.94 183 THR A O 1
ATOM 1478 N N . PHE A 1 184 ? -24.588 -23.613 42.144 1.00 70.06 184 PHE A N 1
ATOM 1479 C CA . PHE A 1 184 ? -25.524 -23.114 41.131 1.00 70.06 184 PHE A CA 1
ATOM 1480 C C . PHE A 1 184 ? -25.210 -21.673 40.692 1.00 70.06 184 PHE A C 1
ATOM 1482 O O . PHE A 1 184 ? -25.178 -21.369 39.494 1.00 70.06 184 PHE A O 1
ATOM 1489 N N . ASN A 1 185 ? -24.887 -20.792 41.644 1.00 67.94 185 ASN A N 1
ATOM 1490 C CA . ASN A 1 185 ? -24.442 -19.429 41.345 1.00 67.94 185 ASN A CA 1
ATOM 1491 C C . ASN A 1 185 ? -23.155 -19.434 40.507 1.00 67.94 185 ASN A C 1
ATOM 1493 O O . ASN A 1 185 ? -23.046 -18.689 39.534 1.00 67.94 185 ASN A O 1
ATOM 1497 N N . ARG A 1 186 ? -22.206 -20.329 40.814 1.00 70.31 186 ARG A N 1
ATOM 1498 C CA . ARG A 1 186 ? -20.978 -20.495 40.023 1.00 70.31 186 ARG A CA 1
ATOM 1499 C C . ARG A 1 186 ? -21.265 -21.007 38.609 1.00 70.31 186 ARG A C 1
ATOM 1501 O O . ARG A 1 186 ? -20.640 -20.537 37.665 1.00 70.31 186 ARG A O 1
ATOM 1508 N N . GLN A 1 187 ? -22.205 -21.939 38.438 1.00 66.06 187 GLN A N 1
ATOM 1509 C CA . GLN A 1 187 ? -22.607 -22.433 37.114 1.00 66.06 187 GLN A CA 1
ATOM 1510 C C . GLN A 1 187 ? -23.244 -21.332 36.254 1.00 66.06 187 GLN A C 1
ATOM 1512 O O . GLN A 1 187 ? -22.933 -21.238 35.068 1.00 66.06 187 GLN A O 1
ATOM 1517 N N . SER A 1 188 ? -24.058 -20.467 36.864 1.00 67.50 188 SER A N 1
ATOM 1518 C CA . SER A 1 188 ? -24.687 -19.322 36.188 1.00 67.50 188 SER A CA 1
ATOM 1519 C C . SER A 1 188 ? -23.669 -18.252 35.767 1.00 67.50 188 SER A C 1
ATOM 1521 O O . SER A 1 188 ? -23.802 -17.639 34.711 1.00 67.50 188 SER A O 1
ATOM 1523 N N . ILE A 1 189 ? -22.613 -18.039 36.561 1.00 68.06 189 ILE A N 1
ATOM 1524 C CA . ILE A 1 189 ? -21.507 -17.145 36.180 1.00 68.06 189 ILE A CA 1
ATOM 1525 C C . ILE A 1 189 ? -20.713 -17.741 35.012 1.00 68.06 189 ILE A C 1
ATOM 1527 O O . ILE A 1 189 ? -20.466 -17.046 34.033 1.00 68.06 189 ILE A O 1
ATOM 1531 N N . VAL A 1 190 ? -20.397 -19.038 35.048 1.00 70.00 190 VAL A N 1
ATOM 1532 C CA . VAL A 1 190 ? -19.656 -19.712 33.965 1.00 70.00 190 VAL A CA 1
ATOM 1533 C C . VAL A 1 190 ? -20.435 -19.709 32.641 1.00 70.00 190 VAL A C 1
ATOM 1535 O O . VAL A 1 190 ? -19.830 -19.626 31.570 1.00 70.00 190 VAL A O 1
ATOM 1538 N N . SER A 1 191 ? -21.771 -19.782 32.672 1.00 67.50 191 SER A N 1
ATOM 1539 C CA . SER A 1 191 ? -22.584 -19.657 31.454 1.00 67.50 191 SER A CA 1
ATOM 1540 C C . SER A 1 191 ? -22.544 -18.240 30.879 1.00 67.50 191 SER A C 1
ATOM 1542 O O . SER A 1 191 ? -22.372 -18.086 29.672 1.00 67.50 191 SER A O 1
ATOM 1544 N N . LEU A 1 192 ? -22.613 -17.213 31.733 1.00 67.94 192 LEU A N 1
ATOM 1545 C CA . LEU A 1 192 ? -22.486 -15.813 31.315 1.00 67.94 192 LEU A CA 1
ATOM 1546 C C . LEU A 1 192 ? -21.076 -15.495 30.790 1.00 67.94 192 LEU A C 1
ATOM 1548 O O . LEU A 1 192 ? -20.933 -14.776 29.804 1.00 67.94 192 LEU A O 1
ATOM 1552 N N . GLU A 1 193 ? -20.033 -16.077 31.386 1.00 62.03 193 GLU A N 1
ATOM 1553 C CA . GLU A 1 193 ? -18.652 -15.968 30.899 1.00 62.03 193 GLU A CA 1
ATOM 1554 C C . GLU A 1 193 ? -18.491 -16.595 29.504 1.00 62.03 193 GLU A C 1
ATOM 1556 O O . GLU A 1 193 ? -17.859 -15.998 28.631 1.00 62.03 193 GLU A O 1
ATOM 1561 N N . ARG A 1 194 ? -19.112 -17.755 29.238 1.00 64.31 194 ARG A N 1
ATOM 1562 C CA . ARG A 1 194 ? -19.111 -18.367 27.893 1.00 64.31 194 ARG A CA 1
ATOM 1563 C C . ARG A 1 194 ? -19.848 -17.525 26.857 1.00 64.31 194 ARG A C 1
ATOM 1565 O O . ARG A 1 194 ? -19.390 -17.435 25.716 1.00 64.31 194 ARG A O 1
ATOM 1572 N N . GLU A 1 195 ? -20.962 -16.902 27.230 1.00 65.62 195 GLU A N 1
ATOM 1573 C CA . GLU A 1 195 ? -21.697 -16.000 26.338 1.00 65.62 195 GLU A CA 1
ATOM 1574 C C . GLU A 1 195 ? -20.900 -14.717 26.049 1.00 65.62 195 GLU A C 1
ATOM 1576 O O . GLU A 1 195 ? -20.834 -14.285 24.898 1.00 65.62 195 GLU A O 1
ATOM 1581 N N . LEU A 1 196 ? -20.203 -14.154 27.042 1.00 53.97 196 LEU A N 1
ATOM 1582 C CA . LEU A 1 196 ? -19.324 -12.987 26.871 1.00 53.97 196 LEU A CA 1
ATOM 1583 C C . LEU A 1 196 ? -18.110 -13.281 25.977 1.00 53.97 196 LEU A C 1
ATOM 1585 O O . LEU A 1 196 ? -17.752 -12.450 25.137 1.00 53.97 196 LEU A O 1
ATOM 1589 N N . VAL A 1 197 ? -17.511 -14.469 26.098 1.00 59.53 197 VAL A N 1
ATOM 1590 C CA . VAL A 1 197 ? -16.426 -14.934 25.213 1.00 59.53 197 VAL A CA 1
ATOM 1591 C C . VAL A 1 197 ? -16.932 -15.137 23.781 1.00 59.53 197 VAL A C 1
ATOM 1593 O O . VAL A 1 197 ? -16.246 -14.765 22.831 1.00 59.53 197 VAL A O 1
ATOM 1596 N N . SER A 1 198 ? -18.162 -15.629 23.616 1.00 55.59 198 SER A N 1
ATOM 1597 C CA . SER A 1 198 ? -18.806 -15.786 22.301 1.00 55.59 198 SER A CA 1
ATOM 1598 C C . SER A 1 198 ? -19.182 -14.441 21.659 1.00 55.59 198 SER A C 1
ATOM 1600 O O . SER A 1 198 ? -19.147 -14.300 20.439 1.00 55.59 198 SER A O 1
ATOM 1602 N N . SER A 1 199 ? -19.488 -13.428 22.475 1.00 53.66 199 SER A N 1
ATOM 1603 C CA . SER A 1 199 ? -19.891 -12.083 22.032 1.00 53.66 199 SER A CA 1
ATOM 1604 C C . SER A 1 199 ? -18.708 -11.154 21.732 1.00 53.66 199 SER A C 1
ATOM 1606 O O . SER A 1 199 ? -18.877 -10.142 21.052 1.00 53.66 199 SER A O 1
ATOM 1608 N N . SER A 1 200 ? -17.509 -11.472 22.238 1.00 46.25 200 SER A N 1
ATOM 1609 C CA . SER A 1 200 ? -16.340 -10.579 22.175 1.00 46.25 200 SER A CA 1
ATOM 1610 C C . SER A 1 200 ? -15.487 -10.714 20.909 1.00 46.25 200 SER A C 1
ATOM 1612 O O . SER A 1 200 ? -14.562 -9.924 20.738 1.00 46.25 200 SER A O 1
ATOM 1614 N N . GLY A 1 201 ? -15.788 -11.646 19.995 1.00 50.66 201 GLY A N 1
ATOM 1615 C CA . GLY A 1 201 ? -15.224 -11.651 18.636 1.00 50.66 201 GLY A CA 1
ATOM 1616 C C . GLY A 1 201 ? -13.693 -11.565 18.549 1.00 50.66 201 GLY A C 1
ATOM 1617 O O . GLY A 1 201 ? -13.171 -10.980 17.600 1.00 50.66 201 GLY A O 1
ATOM 1618 N N . VAL A 1 202 ? -12.958 -12.111 19.524 1.00 44.25 202 VAL A N 1
ATOM 1619 C CA . VAL A 1 202 ? -11.492 -12.163 19.463 1.00 44.25 202 VAL A CA 1
ATOM 1620 C C . VAL A 1 202 ? -11.102 -13.323 18.553 1.00 44.25 202 VAL A C 1
ATOM 1622 O O . VAL A 1 202 ? -10.941 -14.464 18.980 1.00 44.25 202 VAL A O 1
ATOM 1625 N N . VAL A 1 203 ? -10.992 -13.012 17.264 1.00 42.38 203 VAL A N 1
ATOM 1626 C CA . VAL A 1 203 ? -10.345 -13.860 16.265 1.00 42.38 203 VAL A CA 1
ATOM 1627 C C . VAL A 1 203 ? -8.856 -13.878 16.591 1.00 42.38 203 VAL A C 1
ATOM 1629 O O . VAL A 1 203 ? -8.142 -12.922 16.301 1.00 42.38 203 VAL A O 1
ATOM 1632 N N . ASN A 1 204 ? -8.381 -14.955 17.214 1.00 38.03 204 ASN A N 1
ATOM 1633 C CA . ASN A 1 204 ? -6.950 -15.209 17.313 1.00 38.03 204 ASN A CA 1
ATOM 1634 C C . ASN A 1 204 ? -6.531 -15.980 16.055 1.00 38.03 204 ASN A C 1
ATOM 1636 O O . ASN A 1 204 ? -6.713 -17.193 15.951 1.00 38.03 204 ASN A O 1
ATOM 1640 N N . SER A 1 205 ? -6.064 -15.246 15.047 1.00 35.38 205 SER A N 1
ATOM 1641 C CA . SER A 1 205 ? -5.577 -15.801 13.789 1.00 35.38 205 SER A CA 1
ATOM 1642 C C . SER A 1 205 ? -4.143 -16.310 13.937 1.00 35.38 205 SER A C 1
ATOM 1644 O O . SER A 1 205 ? -3.233 -15.509 14.147 1.00 35.38 205 SER A O 1
ATOM 1646 N N . ASN A 1 206 ? -3.995 -17.625 13.738 1.00 33.53 206 ASN A N 1
ATOM 1647 C CA . ASN A 1 206 ? -2.833 -18.381 13.239 1.00 33.53 206 ASN A CA 1
ATOM 1648 C C . ASN A 1 206 ? -2.299 -19.446 14.202 1.00 33.53 206 ASN A C 1
ATOM 1650 O O . ASN A 1 206 ? -1.318 -19.196 14.888 1.00 33.53 206 ASN A O 1
ATOM 1654 N N . VAL A 1 207 ? -2.863 -20.662 14.120 1.00 33.84 207 VAL A N 1
ATOM 1655 C CA . VAL A 1 207 ? -2.115 -21.888 13.766 1.00 33.84 207 VAL A CA 1
ATOM 1656 C C . VAL A 1 207 ? -3.071 -22.846 13.029 1.00 33.84 207 VAL A C 1
ATOM 1658 O O . VAL A 1 207 ? -4.109 -23.228 13.561 1.00 33.84 207 VAL A O 1
ATOM 1661 N N . ASN A 1 208 ? -2.729 -23.229 11.795 1.00 32.66 208 ASN A N 1
ATOM 1662 C CA . ASN A 1 208 ? -3.395 -24.304 11.053 1.00 32.66 208 ASN A CA 1
ATOM 1663 C C . ASN A 1 208 ? -3.034 -25.668 11.664 1.00 32.66 208 ASN A C 1
ATOM 1665 O O . ASN A 1 208 ? -1.854 -26.010 11.683 1.00 32.66 208 ASN A O 1
ATOM 1669 N N . SER A 1 209 ? -4.023 -26.468 12.078 1.00 32.25 209 SER A N 1
ATOM 1670 C CA . SER A 1 209 ? -4.304 -27.815 11.529 1.00 32.25 209 SER A CA 1
ATOM 1671 C C . SER A 1 209 ? -5.123 -28.716 12.477 1.00 32.25 209 SER A C 1
ATOM 1673 O O . SER A 1 209 ? -4.773 -28.928 13.629 1.00 32.25 209 SER A O 1
ATOM 1675 N N . ILE A 1 210 ? -6.177 -29.294 11.889 1.00 31.75 210 ILE A N 1
ATOM 1676 C CA . ILE A 1 210 ? -6.820 -30.585 12.194 1.00 31.75 210 ILE A CA 1
ATOM 1677 C C . ILE A 1 210 ? -7.725 -30.670 13.439 1.00 31.75 210 ILE A C 1
ATOM 1679 O O . ILE A 1 210 ? -7.320 -30.673 14.595 1.00 31.75 210 ILE A O 1
ATOM 1683 N N . SER A 1 211 ? -9.007 -30.845 13.117 1.00 37.72 211 SER A N 1
ATOM 1684 C CA . SER A 1 211 ? -10.082 -31.370 13.951 1.00 37.72 211 SER A CA 1
ATOM 1685 C C . SER A 1 211 ? -9.693 -32.660 14.677 1.00 37.72 211 SER A C 1
ATOM 1687 O O . SER A 1 211 ? -9.545 -33.689 14.029 1.00 37.72 211 SER A O 1
ATOM 1689 N N . THR A 1 212 ? -9.698 -32.622 16.008 1.00 29.73 212 THR A N 1
ATOM 1690 C CA . THR A 1 212 ? -10.267 -33.668 16.874 1.00 29.73 212 THR A CA 1
ATOM 1691 C C . THR A 1 212 ? -10.579 -33.042 18.229 1.00 29.73 212 THR A C 1
ATOM 1693 O O . THR A 1 212 ? -9.762 -32.312 18.786 1.00 29.73 212 THR A O 1
ATOM 1696 N N . GLN A 1 213 ? -11.778 -33.309 18.746 1.00 45.47 213 GLN A N 1
ATOM 1697 C CA . GLN A 1 213 ? -12.168 -33.004 20.121 1.00 45.47 213 GLN A CA 1
ATOM 1698 C C . GLN A 1 213 ? -11.096 -33.509 21.103 1.00 45.47 213 GLN A C 1
ATOM 1700 O O . GLN A 1 213 ? -10.682 -34.661 20.999 1.00 45.47 213 GLN A O 1
ATOM 1705 N N . LEU A 1 214 ? -10.697 -32.689 22.080 1.00 31.67 214 LEU A N 1
ATOM 1706 C CA . LEU A 1 214 ? -9.937 -33.146 23.246 1.00 31.67 214 LEU A CA 1
ATOM 1707 C C . LEU A 1 214 ? -10.648 -32.682 24.531 1.00 31.67 214 LEU A C 1
ATOM 1709 O O . LEU A 1 214 ? -10.922 -31.488 24.682 1.00 31.67 214 LEU A O 1
ATOM 1713 N N . PRO A 1 215 ? -11.024 -33.619 25.422 1.00 33.31 215 PRO A N 1
ATOM 1714 C CA . PRO A 1 215 ? -11.825 -33.351 26.608 1.00 33.31 215 PRO A CA 1
ATOM 1715 C C . PRO A 1 215 ? -11.013 -32.639 27.697 1.00 33.31 215 PRO A C 1
ATOM 1717 O O . PRO A 1 215 ? -9.792 -32.744 27.773 1.00 33.31 215 PRO A O 1
ATOM 1720 N N . ILE A 1 216 ? -11.733 -31.943 28.577 1.00 37.31 216 ILE A N 1
ATOM 1721 C CA . ILE A 1 216 ? -11.255 -31.249 29.784 1.00 37.31 216 ILE A CA 1
ATOM 1722 C C . ILE A 1 216 ? -10.718 -32.270 30.812 1.00 37.31 216 ILE A C 1
ATOM 1724 O O . ILE A 1 216 ? -11.328 -32.477 31.857 1.00 37.31 216 ILE A O 1
ATOM 1728 N N . LEU A 1 217 ? -9.607 -32.956 30.528 1.00 41.22 217 LEU A N 1
ATOM 1729 C CA . LEU A 1 217 ? -9.020 -33.930 31.462 1.00 41.22 217 LEU A CA 1
ATOM 1730 C C . LEU A 1 217 ? -7.577 -33.643 31.902 1.00 41.22 217 LEU A C 1
ATOM 1732 O O . LEU A 1 217 ? -7.039 -34.405 32.694 1.00 41.22 217 LEU A O 1
ATOM 1736 N N . GLU A 1 218 ? -6.951 -32.540 31.486 1.00 46.03 218 GLU A N 1
ATOM 1737 C CA . GLU A 1 218 ? -5.556 -32.241 31.874 1.00 46.03 218 GLU A CA 1
ATOM 1738 C C . GLU A 1 218 ? -5.391 -31.384 33.144 1.00 46.03 218 GLU A C 1
ATOM 1740 O O . GLU A 1 218 ? -4.307 -30.870 33.413 1.00 46.03 218 GLU A O 1
ATOM 1745 N N . SER A 1 219 ? -6.432 -31.214 33.962 1.00 52.03 219 SER A N 1
ATOM 1746 C CA . SER A 1 219 ? -6.348 -30.398 35.188 1.00 52.03 219 SER A CA 1
ATOM 1747 C C . SER A 1 219 ? -6.678 -31.131 36.489 1.00 52.03 219 SER A C 1
ATOM 1749 O O . SER A 1 219 ? -6.651 -30.506 37.549 1.00 52.03 219 SER A O 1
ATOM 1751 N N . GLN A 1 220 ? -6.942 -32.440 36.450 1.00 56.16 220 GLN A N 1
ATOM 1752 C CA . GLN A 1 220 ? -7.153 -33.238 37.661 1.00 56.16 220 GLN A CA 1
ATOM 1753 C C . GLN A 1 220 ? -5.880 -34.013 38.003 1.00 56.16 220 GLN A C 1
ATOM 1755 O O . GLN A 1 220 ? -5.326 -34.716 37.160 1.00 56.16 220 GLN A O 1
ATOM 1760 N N . ILE A 1 221 ? -5.395 -33.851 39.236 1.00 60.09 221 ILE A N 1
ATOM 1761 C CA . ILE A 1 221 ? -4.249 -34.607 39.745 1.00 60.09 221 ILE A CA 1
ATOM 1762 C C . ILE A 1 221 ? -4.670 -36.074 39.827 1.00 60.09 221 ILE A C 1
ATOM 1764 O O . ILE A 1 221 ? -5.624 -36.399 40.531 1.00 60.09 221 ILE A O 1
ATOM 1768 N N . THR A 1 222 ? -3.984 -36.944 39.091 1.00 66.56 222 THR A N 1
ATOM 1769 C CA . THR A 1 222 ? -4.346 -38.363 38.992 1.00 66.56 222 THR A CA 1
ATOM 1770 C C . THR A 1 222 ? -3.678 -39.199 40.071 1.00 66.56 222 THR A C 1
ATOM 1772 O O . THR A 1 222 ? -4.276 -40.146 40.572 1.00 66.56 222 THR A O 1
ATOM 1775 N N . GLU A 1 223 ? -2.449 -38.850 40.453 1.00 63.66 223 GLU A N 1
ATOM 1776 C CA . GLU A 1 223 ? -1.681 -39.601 41.441 1.00 63.66 223 GLU A C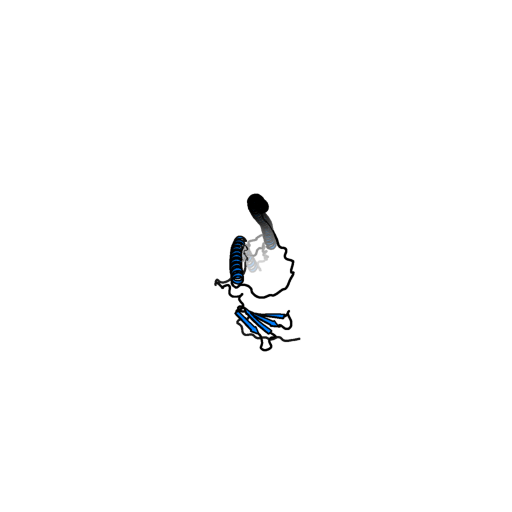A 1
ATOM 1777 C C . GLU A 1 223 ? -0.764 -38.671 42.239 1.00 63.66 223 GLU A C 1
ATOM 1779 O O . GLU A 1 223 ? -0.131 -37.774 41.674 1.00 63.66 223 GLU A O 1
ATOM 1784 N N . ILE A 1 224 ? -0.702 -38.901 43.555 1.00 75.31 224 ILE A N 1
ATOM 1785 C CA . ILE A 1 224 ? 0.212 -38.229 44.480 1.00 75.31 224 ILE A CA 1
ATOM 1786 C C . ILE A 1 224 ? 0.942 -39.297 45.291 1.00 75.31 224 ILE A C 1
ATOM 1788 O O . ILE A 1 224 ? 0.301 -40.132 45.931 1.00 75.31 224 ILE A O 1
ATOM 1792 N N . LYS A 1 225 ? 2.276 -39.263 45.284 1.00 69.94 225 LYS A N 1
ATOM 1793 C CA . LYS A 1 225 ? 3.127 -40.168 46.070 1.00 69.94 225 LYS A CA 1
ATOM 1794 C C . LYS A 1 225 ? 4.266 -39.409 46.736 1.00 69.94 225 LYS A C 1
ATOM 1796 O O . LYS A 1 225 ? 4.741 -38.403 46.218 1.00 69.94 225 LYS A O 1
ATOM 1801 N N . LEU A 1 226 ? 4.711 -39.918 47.880 1.00 73.12 226 LEU A N 1
ATOM 1802 C CA . LEU A 1 226 ? 5.903 -39.451 48.585 1.00 73.12 226 LEU A CA 1
ATOM 1803 C C . LEU A 1 226 ? 7.056 -40.431 48.357 1.00 73.12 226 LEU A C 1
ATOM 1805 O O . LEU A 1 226 ? 6.825 -41.626 48.163 1.00 73.12 226 LEU A O 1
ATOM 1809 N N . ASN A 1 227 ? 8.291 -39.932 48.397 1.00 74.19 227 ASN A N 1
ATOM 1810 C CA . ASN A 1 227 ? 9.465 -40.803 48.483 1.00 74.19 227 ASN A CA 1
ATOM 1811 C C . ASN A 1 227 ? 9.511 -41.532 49.844 1.00 74.19 227 ASN A C 1
ATOM 1813 O O . ASN A 1 227 ? 8.917 -41.057 50.811 1.00 74.19 227 ASN A O 1
ATOM 1817 N N . TYR A 1 228 ? 10.255 -42.638 49.927 1.00 66.88 228 TYR A N 1
ATOM 1818 C CA . TYR A 1 228 ? 10.436 -43.456 51.135 1.00 66.88 228 TYR A CA 1
ATOM 1819 C C . TYR A 1 228 ? 10.889 -42.630 52.352 1.00 66.88 228 TYR A C 1
ATOM 1821 O O . TYR A 1 228 ? 10.420 -42.852 53.464 1.00 66.88 228 TYR A O 1
ATOM 1829 N N . ASP A 1 229 ? 11.703 -41.599 52.113 1.00 70.00 229 ASP A N 1
ATOM 1830 C CA . ASP A 1 229 ? 12.221 -40.702 53.152 1.00 70.00 229 ASP A CA 1
ATOM 1831 C C . ASP A 1 229 ? 11.298 -39.501 53.456 1.00 70.00 229 ASP A C 1
ATOM 1833 O O . ASP A 1 229 ? 11.660 -38.620 54.231 1.00 70.00 229 ASP A O 1
ATOM 1837 N N . GLY A 1 230 ? 10.124 -39.400 52.815 1.00 71.25 230 GLY A N 1
ATOM 1838 C CA . GLY A 1 230 ? 9.111 -38.364 53.077 1.00 71.25 230 GLY A CA 1
ATOM 1839 C C . GLY A 1 230 ? 9.471 -36.934 52.646 1.00 71.25 230 GLY A C 1
ATOM 1840 O O . GLY A 1 230 ? 8.713 -36.007 52.911 1.00 71.25 230 GLY A O 1
ATOM 1841 N N . THR A 1 231 ? 10.605 -36.733 51.974 1.00 72.56 231 THR A N 1
ATOM 1842 C CA . THR A 1 231 ? 11.141 -35.403 51.627 1.00 72.56 231 THR A CA 1
ATOM 1843 C C . THR A 1 231 ? 10.716 -34.880 50.255 1.00 72.56 231 THR A C 1
ATOM 1845 O O . THR A 1 231 ? 10.805 -33.682 50.010 1.00 72.56 231 THR A O 1
ATOM 1848 N N . LEU A 1 232 ? 10.239 -35.745 49.356 1.00 72.69 232 LEU A N 1
ATOM 1849 C CA . LEU A 1 232 ? 9.847 -35.380 47.990 1.00 72.69 232 LEU A CA 1
ATOM 1850 C C . LEU A 1 232 ? 8.414 -35.825 47.706 1.00 72.69 232 LEU A C 1
ATOM 1852 O O . LEU A 1 232 ? 8.084 -36.995 47.914 1.00 72.69 232 LEU A O 1
ATOM 1856 N N . LEU A 1 233 ? 7.597 -34.905 47.189 1.00 71.25 233 LEU A N 1
ATOM 1857 C CA . LEU A 1 233 ? 6.225 -35.147 46.748 1.00 71.25 233 LEU A CA 1
ATOM 1858 C C . LEU A 1 233 ? 6.151 -35.139 45.219 1.00 71.25 233 LEU A C 1
ATOM 1860 O O . LEU A 1 233 ? 6.514 -34.157 44.573 1.00 71.25 233 LEU A O 1
ATOM 1864 N N . TYR A 1 234 ? 5.628 -36.221 44.655 1.00 74.00 234 TYR A N 1
ATOM 1865 C CA . TYR A 1 234 ? 5.371 -36.391 43.231 1.00 74.00 234 TYR A CA 1
ATOM 1866 C C . TYR A 1 234 ? 3.874 -36.237 42.980 1.00 74.00 234 TYR A C 1
ATOM 1868 O O . TYR A 1 234 ? 3.080 -36.924 43.620 1.00 74.00 234 TYR A O 1
ATOM 1876 N N . ALA A 1 235 ? 3.485 -35.367 42.050 1.00 75.44 235 ALA A N 1
ATOM 1877 C CA . ALA A 1 235 ? 2.100 -35.192 41.624 1.00 75.44 235 ALA A CA 1
ATOM 1878 C C . ALA A 1 235 ? 2.002 -35.270 40.095 1.00 75.44 235 ALA A C 1
ATOM 1880 O O . ALA A 1 235 ? 2.597 -34.453 39.385 1.00 75.44 235 ALA A O 1
ATOM 1881 N N . ALA A 1 236 ? 1.251 -36.246 39.589 1.00 69.75 236 ALA A N 1
ATOM 1882 C CA . ALA A 1 236 ? 0.992 -36.417 38.163 1.00 69.75 236 ALA A CA 1
ATOM 1883 C C . ALA A 1 236 ? -0.313 -35.713 37.767 1.00 69.75 236 ALA A C 1
ATOM 1885 O O . ALA A 1 236 ? -1.324 -35.782 38.470 1.00 69.75 236 ALA A O 1
ATOM 1886 N N . THR A 1 237 ? -0.300 -34.985 36.656 1.00 67.88 237 THR A N 1
ATOM 1887 C CA . THR A 1 237 ? -1.478 -34.306 36.103 1.00 67.88 237 THR A CA 1
ATOM 1888 C C . THR A 1 237 ? -1.388 -34.356 34.584 1.00 67.88 237 THR A C 1
ATOM 1890 O O . THR A 1 237 ? -0.600 -33.623 33.984 1.00 67.88 237 THR A O 1
ATOM 1893 N N . GLY A 1 238 ? -2.168 -35.243 33.964 1.00 70.50 238 GLY A N 1
ATOM 1894 C CA . GLY A 1 238 ? -2.099 -35.485 32.521 1.00 70.50 238 GLY A CA 1
ATOM 1895 C C . GLY A 1 238 ? -0.719 -35.997 32.090 1.00 70.50 238 GLY A C 1
ATOM 1896 O O . GLY A 1 238 ? -0.237 -36.999 32.609 1.00 70.50 238 GLY A O 1
ATOM 1897 N N . ASP A 1 239 ? -0.072 -35.286 31.167 1.00 69.62 239 ASP A N 1
ATOM 1898 C CA . ASP A 1 239 ? 1.263 -35.585 30.623 1.00 69.62 239 ASP A CA 1
ATOM 1899 C C . ASP A 1 239 ? 2.428 -34.939 31.406 1.00 69.62 239 ASP A C 1
ATOM 1901 O O . ASP A 1 239 ? 3.586 -34.948 30.967 1.00 69.62 239 ASP A O 1
ATOM 1905 N N . LYS A 1 240 ? 2.129 -34.347 32.569 1.00 64.62 240 LYS A N 1
ATOM 1906 C CA . LYS A 1 240 ? 3.089 -33.613 33.398 1.00 64.62 240 LYS A CA 1
ATOM 1907 C C . LYS A 1 240 ? 3.234 -34.247 34.767 1.00 64.62 240 LYS A C 1
ATOM 1909 O O . LYS A 1 240 ? 2.249 -34.571 35.428 1.00 64.62 240 LYS A O 1
ATOM 1914 N N . VAL A 1 241 ? 4.477 -34.319 35.231 1.00 72.38 241 VAL A N 1
ATOM 1915 C CA . VAL A 1 241 ? 4.807 -34.693 36.608 1.00 72.38 241 VAL A CA 1
ATOM 1916 C C . VAL A 1 241 ? 5.471 -33.503 37.286 1.00 72.38 241 VAL A C 1
ATOM 1918 O O . VAL A 1 241 ? 6.429 -32.920 36.768 1.00 72.38 241 VAL A O 1
ATOM 1921 N N . LYS A 1 242 ? 4.936 -33.124 38.447 1.00 71.38 242 LYS A N 1
ATOM 1922 C CA . LYS A 1 242 ? 5.512 -32.112 39.331 1.00 71.38 242 LYS A CA 1
ATOM 1923 C C . LYS A 1 242 ? 6.192 -32.802 40.501 1.00 71.38 242 LYS A C 1
ATOM 1925 O O . LYS A 1 242 ? 5.591 -33.673 41.125 1.00 71.38 242 LYS A O 1
ATOM 1930 N N . ILE A 1 243 ? 7.418 -32.386 40.798 1.00 73.38 243 ILE A N 1
ATOM 1931 C CA . ILE A 1 243 ? 8.171 -32.844 41.967 1.00 73.38 243 ILE A CA 1
ATOM 1932 C C . ILE A 1 243 ? 8.411 -31.638 42.867 1.00 73.38 243 ILE A C 1
ATOM 1934 O O . ILE A 1 243 ? 8.849 -30.587 42.388 1.00 73.38 243 ILE A O 1
ATOM 1938 N N . ILE A 1 244 ? 8.098 -31.797 44.149 1.00 71.19 244 ILE A N 1
ATOM 1939 C CA . ILE A 1 244 ? 8.212 -30.761 45.176 1.00 71.19 244 ILE A CA 1
ATOM 1940 C C . ILE A 1 244 ? 9.131 -31.294 46.278 1.00 71.19 244 ILE A C 1
ATOM 1942 O O . ILE A 1 244 ? 8.830 -32.337 46.860 1.00 71.19 244 ILE A O 1
ATOM 1946 N N . ASP A 1 245 ? 10.241 -30.602 46.554 1.00 72.88 245 ASP A N 1
ATOM 1947 C CA . ASP A 1 245 ? 11.080 -30.880 47.730 1.00 72.88 245 ASP A CA 1
ATOM 1948 C C . ASP A 1 245 ? 10.500 -30.160 48.945 1.00 72.88 245 ASP A C 1
ATOM 1950 O O . ASP A 1 245 ? 10.452 -28.935 49.001 1.00 72.88 245 ASP A O 1
ATOM 1954 N N . LEU A 1 246 ? 10.041 -30.938 49.919 1.00 67.62 246 LEU A N 1
ATOM 1955 C CA . LEU A 1 246 ? 9.378 -30.448 51.125 1.00 67.62 246 LEU A CA 1
ATOM 1956 C C . LEU A 1 246 ? 10.370 -29.883 52.157 1.00 67.62 246 LEU A C 1
ATOM 1958 O O . LEU A 1 246 ? 9.949 -29.416 53.210 1.00 67.62 246 LEU A O 1
ATOM 1962 N N . ARG A 1 247 ? 11.685 -29.933 51.890 1.00 66.75 247 ARG A N 1
ATOM 1963 C CA . ARG A 1 247 ? 12.718 -29.330 52.756 1.00 66.75 247 ARG A CA 1
ATOM 1964 C C . ARG A 1 247 ? 13.024 -27.875 52.409 1.00 66.75 247 ARG A C 1
ATOM 1966 O O . ARG A 1 247 ? 13.560 -27.160 53.247 1.00 66.75 247 ARG A O 1
ATOM 1973 N N . ASN A 1 248 ? 12.714 -27.452 51.185 1.00 59.81 248 ASN A N 1
ATOM 1974 C CA . ASN A 1 248 ? 12.946 -26.101 50.686 1.00 59.81 248 ASN A CA 1
ATOM 1975 C C . ASN A 1 248 ? 11.700 -25.668 49.909 1.00 59.81 248 ASN A C 1
ATOM 1977 O O . ASN A 1 248 ? 11.567 -25.999 48.734 1.00 59.81 248 ASN A O 1
ATOM 1981 N N . ASP A 1 249 ? 10.821 -24.898 50.553 1.00 51.44 249 ASP A N 1
ATOM 1982 C CA . ASP A 1 249 ? 9.470 -24.505 50.095 1.00 51.44 249 ASP A CA 1
ATOM 1983 C C . ASP A 1 249 ? 9.373 -23.791 48.723 1.00 51.44 249 ASP A C 1
ATOM 1985 O O . ASP A 1 249 ? 8.290 -23.383 48.311 1.00 51.44 249 ASP A O 1
ATOM 1989 N N . ASN A 1 250 ? 10.467 -23.653 47.969 1.00 52.31 250 ASN A N 1
ATOM 1990 C CA . ASN A 1 250 ? 10.526 -22.854 46.744 1.00 52.31 250 ASN A CA 1
ATOM 1991 C C . ASN A 1 250 ? 11.000 -23.589 45.476 1.00 52.31 250 ASN A C 1
ATOM 1993 O O . ASN A 1 250 ? 11.094 -22.951 44.426 1.00 52.31 250 ASN A O 1
ATOM 1997 N N . THR A 1 251 ? 11.284 -24.897 45.495 1.00 54.28 251 THR A N 1
ATOM 1998 C CA . THR A 1 251 ? 11.753 -25.614 44.289 1.00 54.28 251 THR A CA 1
ATOM 1999 C C . THR A 1 251 ? 10.692 -26.559 43.719 1.00 54.28 251 THR A C 1
ATOM 2001 O O . THR A 1 251 ? 10.613 -27.738 44.052 1.00 54.28 251 THR A O 1
ATOM 2004 N N . VAL A 1 252 ? 9.881 -26.051 42.784 1.00 57.78 252 VAL A N 1
ATOM 2005 C CA . VAL A 1 252 ? 8.956 -26.874 41.983 1.00 57.78 252 VAL A CA 1
ATOM 2006 C C . VAL A 1 252 ? 9.561 -27.109 40.602 1.00 57.78 252 VAL A C 1
ATOM 2008 O O . VAL A 1 252 ? 9.672 -26.178 39.804 1.00 57.78 252 VAL A O 1
ATOM 2011 N N . LYS A 1 253 ? 9.930 -28.358 40.293 1.00 59.34 253 LYS A N 1
ATOM 2012 C CA . LYS A 1 253 ? 10.378 -28.751 38.945 1.00 59.34 253 LYS A CA 1
ATOM 2013 C C . LYS A 1 253 ? 9.245 -29.475 38.217 1.00 59.34 253 LYS A C 1
ATOM 2015 O O . LYS A 1 253 ? 8.672 -30.431 38.742 1.00 59.34 253 LYS A O 1
ATOM 2020 N N . ILE A 1 254 ? 8.908 -28.999 37.017 1.00 60.12 254 ILE A N 1
ATOM 2021 C CA . ILE A 1 254 ? 7.826 -29.538 36.182 1.00 60.12 254 ILE A CA 1
ATOM 2022 C C . ILE A 1 254 ? 8.446 -30.187 34.952 1.00 60.12 254 ILE A C 1
ATOM 2024 O O . ILE A 1 254 ? 9.124 -29.514 34.179 1.00 60.12 254 ILE A O 1
ATOM 2028 N N . TRP A 1 255 ? 8.164 -31.470 34.752 1.00 56.66 255 TRP A N 1
ATOM 2029 C CA . TRP A 1 255 ? 8.629 -32.222 33.592 1.00 56.66 255 TRP A CA 1
ATOM 2030 C C . TRP A 1 255 ? 7.437 -32.659 32.750 1.00 56.66 255 TRP A C 1
ATOM 2032 O O . TRP A 1 255 ? 6.415 -33.093 33.286 1.00 56.66 255 TRP A O 1
ATOM 2042 N N . ARG A 1 256 ? 7.566 -32.524 31.429 1.00 52.03 256 ARG A N 1
ATOM 2043 C CA . ARG A 1 256 ? 6.580 -33.002 30.457 1.00 52.03 256 ARG A CA 1
ATOM 2044 C C . ARG A 1 256 ? 7.110 -34.287 29.838 1.00 52.03 256 ARG A C 1
ATOM 2046 O O . ARG A 1 256 ? 8.192 -34.269 29.254 1.00 52.03 256 ARG A O 1
ATOM 2053 N N . LEU A 1 257 ? 6.369 -35.382 29.971 1.00 53.03 257 LEU A N 1
ATOM 2054 C CA . LEU A 1 257 ? 6.721 -36.638 29.316 1.00 53.03 257 LEU A CA 1
ATOM 2055 C C . LEU A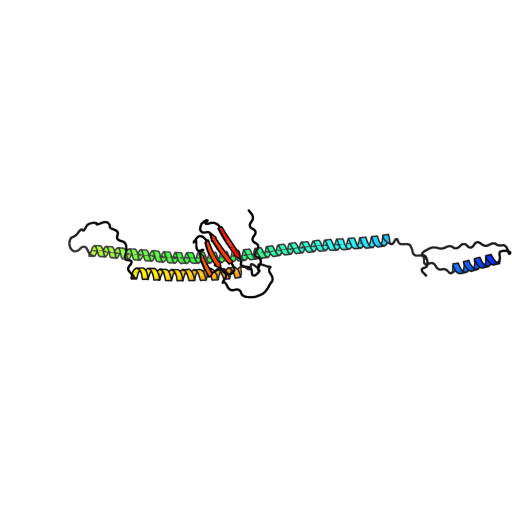 1 257 ? 6.392 -36.509 27.829 1.00 53.03 257 LEU A C 1
ATOM 2057 O O . LEU A 1 257 ? 5.249 -36.658 27.409 1.00 53.03 257 LEU A O 1
ATOM 2061 N N . SER A 1 258 ? 7.401 -36.164 27.032 1.00 40.41 258 SER A N 1
ATOM 2062 C CA . SER A 1 258 ? 7.299 -36.205 25.577 1.00 40.41 258 SER A CA 1
ATOM 2063 C C . SER A 1 258 ? 7.572 -37.632 25.107 1.00 40.41 258 SER A C 1
ATOM 2065 O O . SER A 1 258 ? 8.546 -38.246 25.542 1.00 40.41 258 SER A O 1
ATOM 206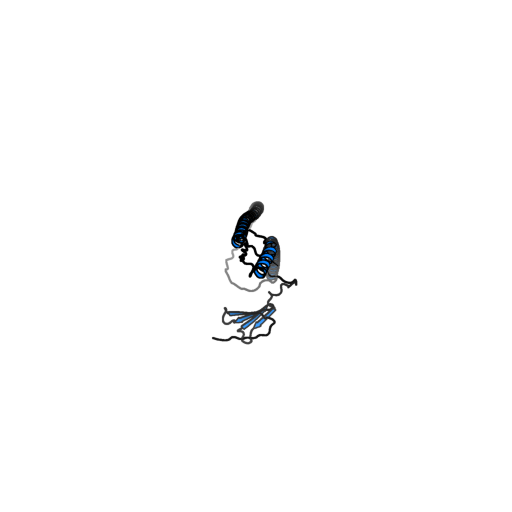7 N N . ASN A 1 259 ? 6.737 -38.162 24.211 1.00 42.69 259 ASN A N 1
ATOM 2068 C CA . ASN A 1 259 ? 6.966 -39.439 23.531 1.00 42.69 259 ASN A CA 1
ATOM 2069 C C . ASN A 1 259 ? 8.155 -39.316 22.563 1.00 42.69 259 ASN A C 1
ATOM 2071 O O . ASN A 1 259 ? 7.989 -39.210 21.349 1.00 42.69 259 ASN A O 1
ATOM 2075 N N . ARG A 1 260 ? 9.369 -39.290 23.109 1.00 36.91 260 ARG A N 1
ATOM 2076 C CA . ARG A 1 260 ? 10.624 -39.535 22.404 1.00 36.91 260 ARG A CA 1
ATOM 2077 C C . ARG A 1 260 ? 11.682 -39.857 23.450 1.00 36.91 260 ARG A C 1
ATOM 2079 O O . ARG A 1 260 ? 11.959 -39.045 24.326 1.00 36.91 260 ARG A O 1
ATOM 2086 N N . VAL A 1 261 ? 12.223 -41.067 23.356 1.00 45.03 261 VAL A N 1
ATOM 2087 C CA . VAL A 1 261 ? 13.477 -41.449 24.003 1.00 45.03 261 VAL A CA 1
ATOM 2088 C C . VAL A 1 261 ? 14.518 -40.420 23.581 1.00 45.03 261 VAL A C 1
ATOM 2090 O O . VAL A 1 261 ? 14.782 -40.323 22.392 1.00 45.03 261 VAL A O 1
ATOM 2093 N N . ASP A 1 262 ? 15.001 -39.621 24.528 1.00 29.66 262 ASP A N 1
ATOM 2094 C CA . ASP A 1 262 ? 16.369 -39.103 24.572 1.00 29.66 262 ASP A CA 1
ATOM 2095 C C . ASP A 1 262 ? 16.595 -38.481 25.953 1.00 29.66 262 ASP A C 1
ATOM 2097 O O . ASP A 1 262 ? 16.260 -37.333 26.252 1.00 29.66 262 ASP A O 1
ATOM 2101 N N . CYS A 1 263 ? 17.136 -39.316 26.834 1.00 31.05 263 CYS A N 1
ATOM 2102 C CA . CYS A 1 263 ? 17.703 -38.917 28.105 1.00 31.05 263 CYS A CA 1
ATOM 2103 C C . CYS A 1 263 ? 19.040 -38.226 27.810 1.00 31.05 263 CYS A C 1
ATOM 2105 O O . CYS A 1 263 ? 20.000 -38.903 27.452 1.00 31.05 263 CYS A O 1
ATOM 2107 N N . VAL A 1 264 ? 19.135 -36.908 27.986 1.00 29.14 264 VAL A N 1
ATOM 2108 C CA . VAL A 1 264 ? 20.438 -36.244 28.121 1.00 29.14 264 VAL A CA 1
ATOM 2109 C C . VAL A 1 264 ? 20.430 -35.425 29.402 1.00 29.14 264 VAL A C 1
ATOM 2111 O O . VAL A 1 264 ? 19.862 -34.338 29.488 1.00 29.14 264 VAL A O 1
ATOM 2114 N N . PHE A 1 265 ? 21.048 -36.026 30.416 1.00 32.56 265 PHE A N 1
ATOM 2115 C CA . PHE A 1 265 ? 21.565 -35.364 31.603 1.00 32.56 265 PHE A CA 1
ATOM 2116 C C . PHE A 1 265 ? 22.623 -34.347 31.165 1.00 32.56 265 PHE A C 1
ATOM 2118 O O . PHE A 1 265 ? 23.537 -34.697 30.423 1.00 32.56 265 PHE A O 1
ATOM 2125 N N . ASN A 1 266 ? 22.531 -33.113 31.651 1.00 26.23 266 ASN A N 1
ATOM 2126 C CA . ASN A 1 266 ? 23.688 -32.228 31.703 1.00 26.23 266 ASN A CA 1
ATOM 2127 C C . ASN A 1 266 ? 23.779 -31.687 33.131 1.00 26.23 266 ASN A C 1
ATOM 2129 O O . ASN A 1 266 ? 23.196 -30.662 33.479 1.00 26.23 266 ASN A O 1
ATOM 2133 N N . GLU A 1 267 ? 24.438 -32.476 33.976 1.00 35.78 267 GLU A N 1
ATOM 2134 C CA . GLU A 1 267 ? 25.130 -31.974 35.155 1.00 35.78 267 GLU A CA 1
ATOM 2135 C C . GLU A 1 267 ? 26.332 -31.180 34.658 1.00 35.78 267 GLU A C 1
ATOM 2137 O O . GLU A 1 267 ? 27.101 -31.710 33.863 1.00 35.78 267 GLU A O 1
ATOM 2142 N N . ASN A 1 268 ? 26.477 -29.932 35.099 1.00 32.00 268 ASN A N 1
ATOM 2143 C CA . ASN A 1 268 ? 27.776 -29.328 35.387 1.00 32.00 268 ASN A CA 1
ATOM 2144 C C . ASN A 1 268 ? 27.579 -28.000 36.135 1.00 32.00 268 ASN A C 1
ATOM 2146 O O . ASN A 1 268 ? 27.068 -27.042 35.560 1.00 32.00 268 ASN A O 1
ATOM 2150 N N . SER A 1 269 ? 28.037 -28.034 37.394 1.00 35.72 269 SER A N 1
ATOM 2151 C CA . SER A 1 269 ? 28.615 -26.964 38.229 1.00 35.72 269 SER A CA 1
ATOM 2152 C C . SER A 1 269 ? 27.796 -25.716 38.554 1.00 35.72 269 SER A C 1
ATOM 2154 O O . SER A 1 269 ? 27.632 -24.844 37.677 1.00 35.72 269 SER A O 1
#

Foldseek 3Di:
DQADQDDDDDDQDADPDPVCVVVRVVSVVVVVVVVPDDHDHDPPDPPVVVVVVVVVVVVVVVVVVVVVVVVVVVVVVVVVVVVVVVVVVVVVVVVVVVVVVVVVVVVVVVVVVVVVVVVVVVVVVVVVVVVVVVVVVVVVVPPDDDDDDDDDDDDDDDDDDDDDPVNVVVVVVVVVVVVVVVVVVVVVVVVVVVVVVVVVPPPPDDDDDDDDDDDPQQPDFPDWDADPVRQWIWTDGPQKIWIDGNVDRPDIDIDGDDPDDDDDDDDDD

InterPro domains:
  IPR001752 Kinesin motor domain [PF00225] (5-37)
  IPR001752 Kinesin motor domain [PS50067] (1-37)
  IPR027417 P-loop containing nucleoside triphosphate hydrolase [SSF52540] (5-71)
  IPR027640 Kinesin-like protein [PTHR47969] (5-71)
  IPR036322 WD40-repeat-containing domain superfamily [SSF50978] (209-259)
  IPR036961 Kinesin motor domain superfamily [G3DSA:3.40.850.10] (2-81)
  IPR056532 KIF21A/B, second helical domain [PF23203] (164-196)

Organism: NCBI:txid536013

pLDDT: mean 74.93, std 22.37, range [26.23, 98.31]

Secondary structure (DSSP, 8-state):
----SS----------SGGGHHHHHHHHHHHHHHHT----------HHHHHHHHHHHHHHHHHHHHHHHHHHHHHHHHHHHHHHHHHHHHHHHHHHHHHHHHHHHHHHHHHHHHHHHHHHHHHHHHHHHHHHHHHHHHHHHT-SS-------------------HHHHHHHHHHHHHHHHHHHHHHHHHHHHHHHHHHHS---------------S-TTS--EEEE-TTS-EEEEEETTEEEEEETTSTT-EEEEE--SS---------